Protein AF-A0A2V7CCT9-F1 (afdb_monomer_lite)

Sequence (244 aa):
MGRFTLIGGLTVLTQGTVSKIRKLGPATLVALMSVAILSAEPAVAIPMHQGDTITVIFPAPAGNTNLAADATVTLATLISTLATFSVNVHNGTVLDAGARITAFAFRLDPVPTANGNIAVTDTGGNSDTDAFVQGGSPDNIPSLNSENVCFWSGNNCPGGGNTGLTDGQRDLFSFSLAGTFGSVVDISAIGIKWQGCAGCSFEIQGNTTQIPEPDSLVLLGLGLMGAAGLGWNWRAERKVVSPI

Radius of gyration: 25.89 Å; chains: 1; bounding box: 69×52×103 Å

Foldseek 3Di:
DDDDDDDDDPPDDDDDDDDDPDDDDPDDDDDDPPPPPPDPDQQDWDKDFAFWKKKWWWQADPPGRQWTKIKIKHFNDDDQFKTKIKMKIWGQRDPFFQKFWFKKFWAKPVFFDWDQWWQKDFDCPPNFDPQFRTKGACDDQVVVPRTGIMTGGDDGNPDDDSTHAGHGTMTIMMTMTTHGDDSIMITRWMKIWIDGRVGDIDITIIDMDIDDDPPVVVVVVVVVVVVVVVVVVVVVVVVVDDDD

pLDDT: mean 75.59, std 21.47, range [27.47, 96.44]

Structure (mmCIF, N/CA/C/O backbone):
data_AF-A0A2V7CCT9-F1
#
_entry.id   AF-A0A2V7CCT9-F1
#
loop_
_atom_site.group_PDB
_atom_site.id
_atom_site.type_symbol
_atom_site.label_atom_id
_atom_site.label_alt_id
_atom_site.label_comp_id
_atom_site.label_asym_id
_atom_site.label_entity_id
_atom_site.label_seq_id
_atom_site.pdbx_PDB_ins_code
_atom_site.Cartn_x
_atom_site.Cartn_y
_atom_site.Cartn_z
_atom_site.occupancy
_atom_site.B_iso_or_equiv
_atom_site.auth_seq_id
_atom_site.auth_comp_id
_atom_site.auth_asym_id
_atom_site.auth_atom_id
_atom_site.pdbx_PDB_model_num
ATOM 1 N N . MET A 1 1 ? 28.332 -31.746 -34.580 1.00 38.31 1 MET A N 1
ATOM 2 C CA . MET A 1 1 ? 27.664 -32.797 -33.779 1.00 38.31 1 MET A CA 1
ATOM 3 C C . MET A 1 1 ? 28.201 -32.710 -32.361 1.00 38.31 1 MET A C 1
ATOM 5 O O . MET A 1 1 ? 29.411 -32.685 -32.207 1.00 38.31 1 MET A O 1
ATOM 9 N N . GLY A 1 2 ? 27.311 -32.583 -31.375 1.00 32.75 2 GLY A N 1
ATOM 10 C CA . GLY A 1 2 ? 27.647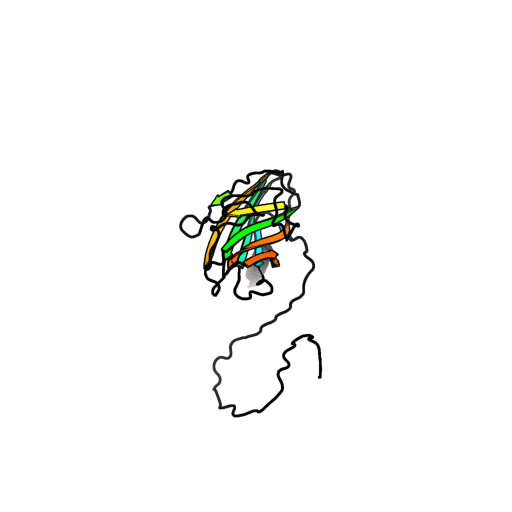 -32.395 -29.958 1.00 32.75 2 GLY A CA 1
ATOM 11 C C . GLY A 1 2 ? 26.677 -31.430 -29.268 1.00 32.75 2 GLY A C 1
ATOM 12 O O . GLY A 1 2 ? 26.978 -30.253 -29.132 1.00 32.75 2 GLY A O 1
ATOM 13 N N . ARG A 1 3 ? 25.485 -31.930 -28.910 1.00 31.05 3 ARG A N 1
ATOM 14 C CA . ARG A 1 3 ? 24.460 -31.286 -28.060 1.00 31.05 3 ARG A CA 1
ATOM 15 C C . ARG A 1 3 ? 24.838 -31.451 -26.582 1.00 31.05 3 ARG A C 1
ATOM 17 O O . ARG A 1 3 ? 25.172 -32.574 -26.240 1.00 31.05 3 ARG A O 1
ATOM 24 N N . PHE A 1 4 ? 24.649 -30.423 -25.747 1.00 28.80 4 PHE A N 1
ATOM 25 C CA . PHE A 1 4 ? 24.342 -30.473 -24.295 1.00 28.80 4 PHE A CA 1
ATOM 26 C C . PHE A 1 4 ? 23.821 -29.069 -23.901 1.00 28.80 4 PHE A C 1
ATOM 28 O O . PHE A 1 4 ? 24.519 -28.089 -24.126 1.00 28.80 4 PHE A O 1
ATOM 35 N N . THR A 1 5 ? 22.513 -28.855 -23.721 1.00 27.47 5 THR A N 1
ATOM 36 C CA . THR A 1 5 ? 21.674 -28.995 -22.503 1.00 27.47 5 THR A CA 1
ATOM 37 C C . THR A 1 5 ? 22.046 -28.023 -21.376 1.00 27.47 5 THR A C 1
ATOM 39 O O . THR A 1 5 ? 23.150 -28.049 -20.848 1.00 27.47 5 THR A O 1
ATOM 42 N N . LEU A 1 6 ? 21.077 -27.172 -21.031 1.00 34.00 6 LEU A N 1
ATOM 43 C CA . LEU A 1 6 ? 21.139 -26.018 -20.135 1.00 34.00 6 LEU A CA 1
ATOM 44 C C . LEU A 1 6 ? 20.632 -26.428 -18.743 1.00 34.00 6 LEU A C 1
ATOM 46 O O . LEU A 1 6 ? 19.487 -26.858 -18.658 1.00 34.00 6 LEU A O 1
ATOM 50 N N . ILE A 1 7 ? 21.435 -26.294 -17.677 1.00 30.81 7 ILE A N 1
ATOM 51 C CA . ILE A 1 7 ? 20.963 -26.339 -16.276 1.00 30.81 7 ILE A CA 1
ATOM 52 C C . ILE A 1 7 ? 21.836 -25.411 -15.408 1.00 30.81 7 ILE A C 1
ATOM 54 O O . ILE A 1 7 ? 23.039 -25.620 -15.308 1.00 30.81 7 ILE A O 1
ATOM 58 N N . GLY A 1 8 ? 21.201 -24.415 -14.776 1.00 31.23 8 GLY A N 1
ATOM 59 C CA . GLY A 1 8 ? 21.586 -23.813 -13.487 1.00 31.23 8 GLY A CA 1
ATOM 60 C C . GLY A 1 8 ? 22.971 -23.168 -13.366 1.00 31.23 8 GLY A C 1
ATOM 61 O O . GLY A 1 8 ? 23.914 -23.796 -12.894 1.00 31.23 8 GLY A O 1
ATOM 62 N N . GLY A 1 9 ? 23.079 -21.876 -13.685 1.00 28.23 9 GLY A N 1
ATOM 63 C CA . GLY A 1 9 ? 24.271 -21.075 -13.394 1.00 28.23 9 GLY A CA 1
ATOM 64 C C . GLY A 1 9 ? 24.393 -20.729 -11.907 1.00 28.23 9 GLY A C 1
ATOM 65 O O . GLY A 1 9 ? 23.947 -19.668 -11.485 1.00 28.23 9 GLY A O 1
ATOM 66 N N . LEU A 1 10 ? 25.013 -21.614 -11.125 1.00 29.61 10 LEU A N 1
ATOM 67 C CA . LEU A 1 10 ? 25.642 -21.282 -9.846 1.00 29.61 10 LEU A CA 1
ATOM 68 C C . LEU A 1 10 ? 27.072 -20.812 -10.148 1.00 29.61 10 LEU A C 1
ATOM 70 O O . LEU A 1 10 ? 27.922 -21.611 -10.542 1.00 29.61 10 LEU A O 1
ATOM 74 N N . THR A 1 11 ? 27.348 -19.518 -10.001 1.00 33.00 11 THR A N 1
ATOM 75 C CA . THR A 1 11 ? 28.692 -18.969 -10.223 1.00 33.00 11 THR A CA 1
ATOM 76 C C . THR A 1 11 ? 29.606 -19.372 -9.063 1.00 33.00 11 THR A C 1
ATOM 78 O O . THR A 1 11 ? 29.596 -18.763 -7.996 1.00 33.00 11 THR A O 1
ATOM 81 N N . VAL A 1 12 ? 30.397 -20.425 -9.265 1.00 31.47 12 VAL A N 1
ATOM 82 C CA . VAL A 1 12 ? 31.487 -20.828 -8.368 1.00 31.47 12 VAL A CA 1
ATOM 83 C C . VAL A 1 12 ? 32.670 -19.882 -8.594 1.00 31.47 12 VAL A C 1
ATOM 85 O O . VAL A 1 12 ? 33.265 -19.874 -9.669 1.00 31.47 12 VAL A O 1
ATOM 88 N N . LEU A 1 13 ? 33.030 -19.084 -7.584 1.00 29.45 13 LEU A N 1
ATOM 89 C CA . LEU A 1 13 ? 34.280 -18.318 -7.570 1.00 29.45 13 LEU A CA 1
ATOM 90 C C . LEU A 1 13 ? 35.461 -19.288 -7.406 1.00 29.45 13 LEU A C 1
ATOM 92 O O . LEU A 1 13 ? 35.788 -19.731 -6.307 1.00 29.45 13 LEU A O 1
ATOM 96 N N . THR A 1 14 ? 36.092 -19.639 -8.524 1.00 31.12 14 THR A N 1
ATOM 97 C CA . THR A 1 14 ? 37.347 -20.395 -8.574 1.00 31.12 14 THR A CA 1
ATOM 98 C C . THR A 1 14 ? 38.500 -19.577 -7.992 1.00 31.12 14 THR A C 1
ATOM 100 O O . THR A 1 14 ? 38.782 -18.469 -8.448 1.00 31.12 14 THR A O 1
ATOM 103 N N . GLN A 1 15 ? 39.188 -20.152 -7.001 1.00 37.41 15 GLN A N 1
ATOM 104 C CA . GLN A 1 15 ? 40.449 -19.657 -6.448 1.00 37.41 15 GLN A CA 1
ATOM 105 C C . GLN A 1 15 ? 41.502 -19.486 -7.551 1.00 37.41 15 GLN A C 1
ATOM 107 O O . GLN A 1 15 ? 41.877 -20.449 -8.217 1.00 37.41 15 GLN A O 1
ATOM 112 N N . GLY A 1 16 ? 42.027 -18.272 -7.702 1.00 30.34 16 GLY A N 1
ATOM 113 C CA . GLY A 1 16 ? 43.123 -17.989 -8.618 1.00 30.34 16 GLY A CA 1
ATOM 114 C C . GLY A 1 16 ? 43.868 -16.719 -8.228 1.00 30.34 16 GLY A C 1
ATOM 115 O O . GLY A 1 16 ? 43.352 -15.617 -8.368 1.00 30.34 16 GLY A O 1
ATOM 116 N N . THR A 1 17 ? 45.117 -16.896 -7.793 1.00 31.06 17 THR A N 1
ATOM 117 C CA . THR A 1 17 ? 46.194 -15.891 -7.708 1.00 31.06 17 THR A CA 1
ATOM 118 C C . THR A 1 17 ? 46.056 -14.745 -6.693 1.00 31.06 17 THR A C 1
ATOM 120 O O . THR A 1 17 ? 45.594 -13.646 -6.980 1.00 31.06 17 THR A O 1
ATOM 123 N N . VAL A 1 18 ? 46.629 -14.989 -5.509 1.00 37.84 18 VAL A N 1
ATOM 124 C CA . VAL A 1 18 ? 47.057 -13.975 -4.537 1.00 37.84 18 VAL A CA 1
ATOM 125 C C . VAL A 1 18 ? 48.179 -13.131 -5.156 1.00 37.84 18 VAL A C 1
ATOM 127 O O . VAL A 1 18 ? 49.299 -13.608 -5.324 1.00 37.84 18 VAL A O 1
ATOM 130 N N . SER A 1 19 ? 47.903 -11.867 -5.480 1.00 33.88 19 SER A N 1
ATOM 131 C CA . SER A 1 19 ? 48.931 -10.884 -5.838 1.00 33.88 19 SER A CA 1
ATOM 132 C C . SER A 1 19 ? 48.715 -9.590 -5.055 1.00 33.88 19 SER A C 1
ATOM 134 O O . SER A 1 19 ? 47.765 -8.852 -5.288 1.00 33.88 19 SER A O 1
ATOM 136 N N . LYS A 1 20 ? 49.658 -9.329 -4.139 1.00 34.72 20 LYS A N 1
ATOM 137 C CA . LYS A 1 20 ? 49.972 -8.035 -3.504 1.00 34.72 20 LYS A CA 1
ATOM 138 C C . LYS A 1 20 ? 48.896 -7.417 -2.597 1.00 34.72 20 LYS A C 1
ATOM 140 O O . LYS A 1 20 ? 48.312 -6.385 -2.910 1.00 34.72 20 LYS A O 1
ATOM 145 N N . ILE A 1 21 ? 48.805 -7.930 -1.369 1.00 39.62 21 ILE A N 1
ATOM 146 C CA . ILE A 1 21 ? 48.297 -7.154 -0.226 1.00 39.62 21 ILE A CA 1
ATOM 147 C C . ILE A 1 21 ? 49.366 -6.109 0.134 1.00 39.62 21 ILE A C 1
ATOM 149 O O . ILE A 1 21 ? 50.332 -6.389 0.846 1.00 39.62 21 ILE A O 1
ATOM 153 N N . ARG A 1 22 ? 49.242 -4.897 -0.421 1.00 38.59 22 ARG A N 1
ATOM 154 C CA . ARG A 1 22 ? 49.953 -3.720 0.091 1.00 38.59 22 ARG A CA 1
ATOM 155 C C . ARG A 1 22 ? 49.251 -3.260 1.367 1.00 38.59 22 ARG A C 1
ATOM 157 O O . ARG A 1 22 ? 48.039 -3.096 1.381 1.00 38.59 22 ARG A O 1
ATOM 164 N N . LYS A 1 23 ? 50.048 -3.068 2.421 1.00 39.41 23 LYS A N 1
ATOM 165 C CA . LYS A 1 23 ? 49.676 -2.511 3.728 1.00 39.41 23 LYS A CA 1
ATOM 166 C C . LYS A 1 23 ? 48.749 -1.292 3.577 1.00 39.41 23 LYS A C 1
ATOM 168 O O . LYS A 1 23 ? 49.220 -0.237 3.161 1.00 39.41 23 LYS A O 1
ATOM 173 N N . LEU A 1 24 ? 47.480 -1.423 3.962 1.00 38.03 24 LEU A N 1
ATOM 174 C CA . LEU A 1 24 ? 46.646 -0.290 4.370 1.00 38.03 24 LEU A CA 1
ATOM 175 C C . LEU A 1 24 ? 46.533 -0.310 5.900 1.00 38.03 24 LEU A C 1
ATOM 177 O O . LEU A 1 24 ? 46.397 -1.374 6.501 1.00 38.03 24 LEU A O 1
ATOM 181 N N . GLY A 1 25 ? 46.714 0.863 6.511 1.00 34.69 25 GLY A N 1
ATOM 182 C CA . GLY A 1 25 ? 46.788 1.058 7.958 1.00 34.69 25 GLY A CA 1
ATOM 183 C C . GLY A 1 25 ? 45.460 0.826 8.692 1.00 34.69 25 GLY A C 1
ATOM 184 O O . GLY A 1 25 ? 44.428 0.604 8.060 1.00 34.69 25 GLY A O 1
ATOM 185 N N . PRO A 1 26 ? 45.478 0.875 10.035 1.00 38.34 26 PRO A N 1
ATOM 186 C CA . PRO A 1 26 ? 44.334 0.545 10.868 1.00 38.34 26 PRO A CA 1
ATOM 187 C C . PRO A 1 26 ? 43.390 1.748 10.934 1.00 38.34 26 PRO A C 1
ATOM 189 O O . PRO A 1 26 ? 43.400 2.512 11.892 1.00 38.34 26 PRO A O 1
ATOM 192 N N . ALA A 1 27 ? 42.601 1.954 9.889 1.00 36.34 27 ALA A N 1
ATOM 193 C CA . ALA A 1 27 ? 41.468 2.863 9.930 1.00 36.34 27 ALA A CA 1
ATOM 194 C C . ALA A 1 27 ? 40.400 2.371 8.951 1.00 36.34 27 ALA A C 1
ATOM 196 O O . ALA A 1 27 ? 40.606 2.352 7.741 1.00 36.34 27 ALA A O 1
ATOM 197 N N . THR A 1 28 ? 39.252 2.009 9.523 1.00 40.94 28 THR A N 1
ATOM 198 C CA . THR A 1 28 ? 37.945 2.001 8.856 1.00 40.94 28 THR A CA 1
ATOM 199 C C . THR A 1 28 ? 37.719 0.891 7.824 1.00 40.94 28 THR A C 1
ATOM 201 O O . THR A 1 28 ? 37.754 1.110 6.619 1.00 40.94 28 THR A O 1
ATOM 204 N N . LEU A 1 29 ? 37.368 -0.304 8.307 1.00 32.41 29 LEU A N 1
ATOM 205 C CA . LEU A 1 29 ? 36.626 -1.283 7.509 1.00 32.41 29 LEU A CA 1
ATOM 206 C C . LEU A 1 29 ? 35.290 -1.541 8.211 1.00 32.41 29 LEU A C 1
ATOM 208 O O . LEU A 1 29 ? 35.138 -2.453 9.019 1.00 32.41 29 LEU A O 1
ATOM 212 N N . VAL A 1 30 ? 34.358 -0.619 7.974 1.00 38.03 30 VAL A N 1
ATOM 213 C CA . VAL A 1 30 ? 32.967 -0.703 8.419 1.00 38.03 30 VAL A CA 1
ATOM 214 C C . VAL A 1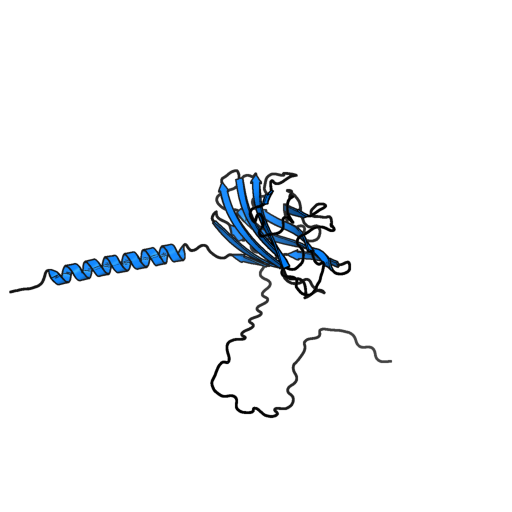 30 ? 32.210 -1.616 7.453 1.00 38.03 30 VAL A C 1
ATOM 216 O O . VAL A 1 30 ? 32.201 -1.379 6.252 1.00 38.03 30 VAL A O 1
ATOM 219 N N . ALA A 1 31 ? 31.637 -2.671 8.033 1.00 35.94 31 ALA A N 1
ATOM 220 C CA . ALA A 1 31 ? 30.432 -3.412 7.659 1.00 35.94 31 ALA A CA 1
ATOM 221 C C . ALA A 1 31 ? 30.054 -3.555 6.169 1.00 35.94 31 ALA A C 1
ATOM 223 O O . ALA A 1 31 ? 29.528 -2.636 5.555 1.00 35.94 31 ALA A O 1
ATOM 224 N N . LEU A 1 32 ? 30.128 -4.793 5.672 1.00 36.69 32 LEU A N 1
ATOM 225 C CA . LEU A 1 32 ? 29.240 -5.327 4.631 1.00 36.69 32 LEU A CA 1
ATOM 226 C C . LEU A 1 32 ? 28.872 -6.769 5.024 1.00 36.69 32 LEU A C 1
ATOM 228 O O . LEU A 1 32 ? 29.364 -7.741 4.458 1.00 36.69 32 LEU A O 1
ATOM 232 N N . MET A 1 33 ? 28.042 -6.916 6.063 1.00 33.66 33 MET A N 1
ATOM 233 C CA . MET A 1 33 ? 27.313 -8.166 6.304 1.00 33.66 33 MET A CA 1
ATOM 234 C C . MET A 1 33 ? 26.057 -8.144 5.432 1.00 33.66 33 MET A C 1
ATOM 236 O O . MET A 1 33 ? 25.056 -7.536 5.791 1.00 33.66 33 MET A O 1
ATOM 240 N N . SER A 1 34 ? 26.113 -8.789 4.270 1.00 39.84 34 SER A N 1
ATOM 241 C CA . SER A 1 34 ? 24.917 -9.132 3.498 1.00 39.84 34 SER A CA 1
ATOM 242 C C . SER A 1 34 ? 24.425 -10.499 3.963 1.00 39.84 34 SER A C 1
ATOM 244 O O . SER A 1 34 ? 24.866 -11.532 3.465 1.00 39.84 34 SER A O 1
ATOM 246 N N . VAL A 1 35 ? 23.543 -10.510 4.960 1.00 37.06 35 VAL A N 1
ATOM 247 C CA . VAL A 1 35 ? 22.765 -11.702 5.311 1.00 37.06 35 VAL A CA 1
ATOM 248 C C . VAL A 1 35 ? 21.562 -11.733 4.370 1.00 37.06 35 VAL A C 1
ATOM 250 O O . VAL A 1 35 ? 20.539 -11.117 4.639 1.00 37.06 35 VAL A O 1
ATOM 253 N N . ALA A 1 36 ? 21.701 -12.412 3.232 1.00 39.00 36 ALA A N 1
ATOM 254 C CA . ALA A 1 36 ? 20.564 -12.793 2.402 1.00 39.00 36 ALA A CA 1
ATOM 255 C C . ALA A 1 36 ? 20.050 -14.152 2.894 1.00 39.00 36 ALA A C 1
ATOM 257 O O . ALA A 1 36 ? 20.451 -15.201 2.392 1.00 39.00 36 ALA A O 1
ATOM 258 N N . ILE A 1 37 ? 19.196 -14.135 3.916 1.00 35.62 37 ILE A N 1
ATOM 259 C CA . ILE A 1 37 ? 18.355 -15.288 4.248 1.00 35.62 37 ILE A CA 1
ATOM 260 C C . ILE A 1 37 ? 17.065 -15.095 3.448 1.00 35.62 37 ILE A C 1
ATOM 262 O O . ILE A 1 37 ? 16.164 -14.390 3.883 1.00 35.62 37 ILE A O 1
ATOM 266 N N . LEU A 1 38 ? 16.990 -15.679 2.248 1.00 36.81 38 LEU A N 1
ATOM 267 C CA . LEU A 1 38 ? 15.699 -15.928 1.602 1.00 36.81 38 LEU A CA 1
ATOM 268 C C . LEU A 1 38 ? 15.115 -17.199 2.228 1.00 36.81 38 LEU A C 1
ATOM 270 O O . LEU A 1 38 ? 15.234 -18.293 1.677 1.00 36.81 38 LEU A O 1
ATOM 274 N N . SER A 1 39 ? 14.509 -17.069 3.403 1.00 39.31 39 SER A N 1
ATOM 275 C CA . SER A 1 39 ? 13.460 -17.994 3.815 1.00 39.31 39 SER A CA 1
ATOM 276 C C . SER A 1 39 ? 12.166 -17.489 3.189 1.00 39.31 39 SER A C 1
ATOM 278 O O . SER A 1 39 ? 11.668 -16.430 3.553 1.00 39.31 39 SER A O 1
ATOM 280 N N . ALA A 1 40 ? 11.644 -18.221 2.203 1.00 38.34 40 ALA A N 1
ATOM 281 C CA . ALA A 1 40 ? 10.253 -18.071 1.799 1.00 38.34 40 ALA A CA 1
ATOM 282 C C . ALA A 1 40 ? 9.403 -18.572 2.972 1.00 38.34 40 ALA A C 1
ATOM 284 O O . ALA A 1 40 ? 9.172 -19.772 3.122 1.00 38.34 40 ALA A O 1
ATOM 285 N N . GLU A 1 41 ? 9.050 -17.663 3.874 1.00 42.09 41 GLU A N 1
ATOM 286 C CA . GLU A 1 41 ? 8.090 -17.946 4.928 1.00 42.09 41 GLU A CA 1
ATOM 287 C C . GLU A 1 41 ? 6.705 -18.086 4.279 1.00 42.09 41 GLU A C 1
ATOM 289 O O . GLU A 1 41 ? 6.395 -17.358 3.329 1.00 42.09 41 GLU A O 1
ATOM 294 N N . PRO A 1 42 ? 5.875 -19.051 4.712 1.00 44.72 42 PRO A N 1
ATOM 295 C CA . PRO A 1 42 ? 4.483 -19.070 4.286 1.00 44.72 42 PRO A CA 1
ATOM 296 C C . PRO A 1 42 ? 3.853 -17.722 4.650 1.00 44.72 42 PRO A C 1
ATOM 298 O O . PRO A 1 42 ? 4.150 -17.186 5.714 1.00 44.72 42 PRO A O 1
ATOM 301 N N . ALA A 1 43 ? 3.000 -17.181 3.777 1.00 54.38 43 ALA A N 1
ATOM 302 C CA . ALA A 1 43 ? 2.251 -15.960 4.052 1.00 54.38 43 ALA A CA 1
ATOM 303 C C . ALA A 1 43 ? 1.394 -16.166 5.313 1.00 54.38 43 ALA A C 1
ATOM 305 O O . ALA A 1 43 ? 0.326 -16.779 5.267 1.00 54.38 43 ALA A O 1
ATOM 306 N N . VAL A 1 44 ? 1.910 -15.728 6.460 1.00 67.81 44 VAL A N 1
ATOM 307 C CA . VAL A 1 44 ? 1.185 -15.698 7.725 1.00 67.81 44 VAL A CA 1
ATOM 308 C C . VAL A 1 44 ? 0.436 -14.378 7.755 1.00 67.81 44 VAL A C 1
ATOM 310 O O . VAL A 1 44 ? 1.027 -13.323 7.537 1.00 67.81 44 VAL A O 1
ATOM 313 N N . ALA A 1 45 ? -0.872 -14.446 7.990 1.00 80.25 45 ALA A N 1
ATOM 314 C CA . ALA A 1 45 ? -1.680 -13.253 8.162 1.00 80.25 45 ALA A CA 1
ATOM 315 C C . ALA A 1 45 ? -1.136 -12.422 9.331 1.00 80.25 45 ALA A C 1
ATOM 317 O O . ALA A 1 45 ? -0.871 -12.963 10.407 1.00 80.25 45 ALA A O 1
ATOM 318 N N . ILE A 1 46 ? -0.936 -11.126 9.102 1.00 87.69 46 ILE A N 1
ATOM 319 C CA . ILE A 1 46 ? -0.450 -10.202 10.120 1.00 87.69 46 ILE A CA 1
ATOM 320 C C . ILE A 1 46 ? -1.658 -9.597 10.829 1.00 87.69 46 ILE A C 1
ATOM 322 O O . ILE A 1 46 ? -2.378 -8.819 10.196 1.00 87.69 46 ILE A O 1
ATOM 326 N N . PRO A 1 47 ? -1.868 -9.899 12.121 1.00 91.06 47 PRO A N 1
ATOM 327 C CA . PRO A 1 47 ? -2.908 -9.250 12.896 1.00 91.06 47 PRO A CA 1
ATOM 328 C C . PRO A 1 47 ? -2.521 -7.802 13.174 1.00 91.06 47 PRO A C 1
ATOM 330 O O . PRO A 1 47 ? -1.467 -7.533 13.755 1.00 91.06 47 PRO A O 1
ATOM 333 N N . MET A 1 48 ? -3.389 -6.874 12.777 1.00 92.06 48 MET A N 1
ATOM 334 C CA . MET A 1 48 ? -3.250 -5.451 13.064 1.00 92.06 48 MET A CA 1
ATOM 335 C C . MET A 1 48 ? -4.272 -4.995 14.101 1.00 92.06 48 MET A C 1
ATOM 337 O O . MET A 1 48 ? -5.482 -5.187 13.947 1.00 92.06 48 MET A O 1
ATOM 341 N N . HIS A 1 49 ? -3.772 -4.322 15.129 1.00 93.06 49 HIS A N 1
ATOM 342 C CA . HIS A 1 49 ? -4.531 -3.514 16.072 1.00 93.06 49 HIS A CA 1
ATOM 343 C C . HIS A 1 49 ? -4.458 -2.040 15.667 1.00 93.06 49 HIS A C 1
ATOM 345 O O . HIS A 1 49 ? -3.622 -1.627 14.863 1.00 93.06 49 HIS A O 1
ATOM 351 N N . GLN A 1 50 ? -5.345 -1.220 16.227 1.00 93.44 50 GLN A N 1
ATOM 352 C CA . GLN A 1 50 ? -5.263 0.223 16.025 1.00 93.44 50 GLN A CA 1
ATOM 353 C C . GLN A 1 50 ? -3.905 0.763 16.503 1.00 93.44 50 GLN A C 1
ATOM 355 O O . GLN A 1 50 ? -3.525 0.530 17.646 1.00 93.44 50 GLN A O 1
ATOM 360 N N . GLY A 1 51 ? -3.230 1.525 15.643 1.00 90.31 51 GLY A N 1
ATOM 361 C CA . GLY A 1 51 ? -1.873 2.040 15.840 1.00 90.31 51 GLY A CA 1
ATOM 362 C C . GLY A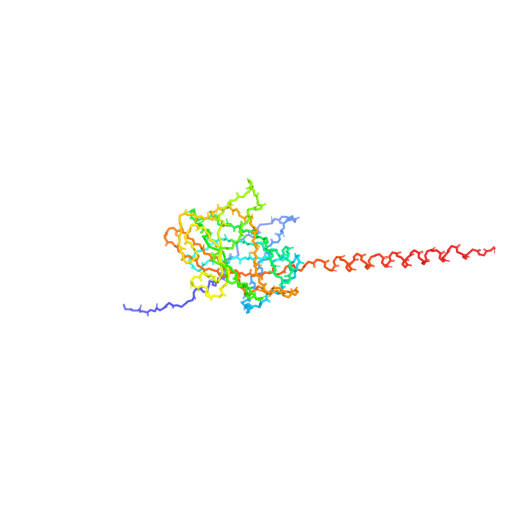 1 51 ? -0.826 1.250 15.058 1.00 90.31 51 GLY A C 1
ATOM 363 O O . GLY A 1 51 ? 0.116 1.843 14.541 1.00 90.31 51 GLY A O 1
ATOM 364 N N . ASP A 1 52 ? -1.035 -0.055 14.860 1.00 91.94 52 ASP A N 1
ATOM 365 C CA . ASP A 1 52 ? -0.026 -0.924 14.259 1.00 91.94 52 ASP A CA 1
ATOM 366 C C . ASP A 1 52 ? 0.414 -0.436 12.880 1.00 91.94 52 ASP A C 1
ATOM 368 O O . ASP A 1 52 ? -0.393 -0.030 12.036 1.00 91.94 52 ASP A O 1
ATOM 372 N N . THR A 1 53 ? 1.722 -0.534 12.642 1.00 92.19 53 THR A N 1
ATOM 373 C CA . THR A 1 53 ? 2.347 -0.198 11.367 1.00 92.19 53 THR A CA 1
ATOM 374 C C . THR A 1 53 ? 3.120 -1.394 10.825 1.00 92.19 53 THR A C 1
ATOM 376 O O . THR A 1 53 ? 3.953 -1.997 11.506 1.00 92.19 53 THR A O 1
ATOM 379 N N . ILE A 1 54 ? 2.869 -1.720 9.561 1.00 91.88 54 ILE A N 1
ATOM 380 C CA . ILE A 1 54 ? 3.613 -2.727 8.808 1.00 91.88 54 ILE A CA 1
ATOM 381 C C . ILE A 1 54 ? 4.439 -2.049 7.722 1.00 91.88 54 ILE A C 1
ATOM 383 O O . ILE A 1 54 ? 4.015 -1.067 7.108 1.00 91.88 54 ILE A O 1
ATOM 387 N N . THR A 1 55 ? 5.628 -2.588 7.477 1.00 92.56 55 THR A N 1
ATOM 388 C CA . THR A 1 55 ? 6.447 -2.218 6.322 1.00 92.56 55 THR A CA 1
ATOM 389 C C . THR A 1 55 ? 6.382 -3.337 5.299 1.00 92.56 55 THR A C 1
ATOM 391 O O . THR A 1 55 ? 6.440 -4.518 5.636 1.00 92.56 55 THR A O 1
ATOM 394 N N . VAL A 1 56 ? 6.253 -2.960 4.038 1.00 92.75 56 VAL A N 1
ATOM 395 C CA . VAL A 1 56 ? 6.133 -3.858 2.900 1.00 92.75 56 VAL A CA 1
ATOM 396 C C . VAL A 1 56 ? 7.273 -3.553 1.951 1.00 92.75 56 VAL A C 1
ATOM 398 O O . VAL A 1 56 ? 7.453 -2.407 1.547 1.00 92.75 56 VAL A O 1
ATOM 401 N N . ILE A 1 57 ? 8.035 -4.573 1.581 1.00 93.38 57 ILE A N 1
ATOM 402 C CA . ILE A 1 57 ? 9.064 -4.469 0.548 1.00 93.38 57 ILE A CA 1
ATOM 403 C C . ILE A 1 57 ? 8.606 -5.299 -0.640 1.00 93.38 57 ILE A C 1
ATOM 405 O O . ILE A 1 57 ? 8.384 -6.504 -0.510 1.00 93.38 57 ILE A O 1
ATOM 409 N N . PHE A 1 58 ? 8.490 -4.673 -1.806 1.00 91.38 58 PHE A N 1
ATOM 410 C CA . PHE A 1 58 ? 8.151 -5.371 -3.038 1.00 91.38 58 PHE A CA 1
ATOM 411 C C . PHE A 1 58 ? 9.439 -5.827 -3.725 1.00 91.38 58 PHE A C 1
ATOM 413 O O . PHE A 1 58 ? 10.232 -4.985 -4.159 1.00 91.38 58 PHE A O 1
ATOM 420 N N . PRO A 1 59 ? 9.694 -7.146 -3.808 1.00 87.88 59 PRO A N 1
ATOM 421 C CA . PRO A 1 59 ? 10.897 -7.645 -4.449 1.00 87.88 59 PRO A CA 1
ATOM 422 C C . PRO A 1 59 ? 10.881 -7.320 -5.944 1.00 87.88 59 PRO A C 1
ATOM 424 O O . PRO A 1 59 ? 9.831 -7.318 -6.588 1.00 87.88 59 PRO A O 1
ATOM 427 N N . ALA A 1 60 ? 12.064 -7.097 -6.512 1.00 86.19 60 ALA A N 1
ATOM 428 C CA . ALA A 1 60 ? 12.187 -6.906 -7.948 1.00 86.19 60 ALA A CA 1
ATOM 429 C C . ALA A 1 60 ? 11.669 -8.156 -8.699 1.00 86.19 60 ALA A C 1
ATOM 431 O O . ALA A 1 60 ? 12.040 -9.282 -8.337 1.00 86.19 60 ALA A O 1
ATOM 432 N N . PRO A 1 61 ? 10.821 -8.000 -9.733 1.00 85.19 61 PRO A N 1
ATOM 433 C CA . PRO A 1 61 ? 10.267 -9.125 -10.468 1.00 85.19 61 PRO A CA 1
ATOM 434 C C . PRO A 1 61 ? 11.348 -9.892 -11.231 1.00 85.19 61 PRO A C 1
ATOM 436 O O . PRO A 1 61 ? 12.355 -9.346 -11.696 1.00 85.19 61 PRO A O 1
ATOM 439 N N . ALA A 1 62 ? 11.101 -11.186 -11.432 1.00 77.75 62 ALA A N 1
ATOM 440 C CA . ALA A 1 62 ? 11.952 -12.008 -12.278 1.00 77.75 62 ALA A CA 1
ATOM 441 C C . ALA A 1 62 ? 12.023 -11.412 -13.696 1.00 77.75 62 ALA A C 1
ATOM 443 O O . ALA A 1 62 ? 11.004 -11.217 -14.355 1.00 77.75 62 ALA A O 1
ATOM 444 N N . GLY A 1 63 ? 13.239 -11.130 -14.166 1.00 77.06 63 GLY A N 1
ATOM 445 C CA . GLY A 1 63 ? 13.475 -10.521 -15.477 1.00 77.06 63 GLY A CA 1
ATOM 446 C C . GLY A 1 63 ? 13.612 -8.997 -15.470 1.00 77.06 63 GLY A C 1
ATOM 447 O O . GLY A 1 63 ? 13.998 -8.450 -16.500 1.00 77.06 63 GLY A O 1
ATOM 448 N N . ASN A 1 64 ? 13.384 -8.315 -14.340 1.00 79.50 64 ASN A N 1
ATOM 449 C CA . ASN A 1 64 ? 13.702 -6.895 -14.200 1.00 79.50 64 ASN A CA 1
ATOM 450 C C . ASN A 1 64 ? 14.134 -6.536 -12.768 1.00 79.50 64 ASN A C 1
ATOM 452 O O . ASN A 1 64 ? 13.314 -6.255 -11.900 1.00 79.50 64 ASN A O 1
ATOM 456 N N . THR A 1 65 ? 15.449 -6.504 -12.541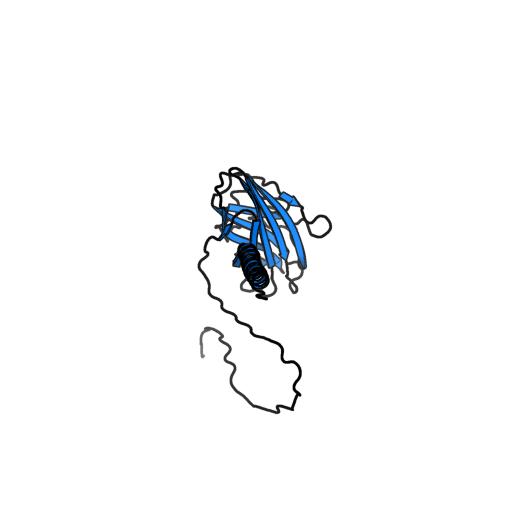 1.00 82.50 65 THR A N 1
ATOM 457 C CA . THR A 1 65 ? 16.058 -6.180 -11.239 1.00 82.50 65 THR A CA 1
ATOM 458 C C . THR A 1 65 ? 16.110 -4.684 -10.931 1.00 82.50 65 THR A C 1
ATOM 460 O O . THR A 1 65 ? 16.613 -4.306 -9.878 1.00 82.50 65 THR A O 1
ATOM 463 N N . ASN A 1 66 ? 15.662 -3.830 -11.853 1.00 85.38 66 ASN A N 1
ATOM 464 C CA . ASN A 1 66 ? 15.739 -2.378 -11.700 1.00 85.38 66 ASN A CA 1
ATOM 465 C C . ASN A 1 66 ? 14.520 -1.794 -10.981 1.00 85.38 66 ASN A C 1
ATOM 467 O O . ASN A 1 66 ? 14.572 -0.636 -10.569 1.00 85.38 66 ASN A O 1
ATOM 471 N N . LEU A 1 67 ? 13.448 -2.580 -10.844 1.00 88.69 67 LEU A N 1
ATOM 472 C CA . LEU A 1 67 ? 12.226 -2.172 -10.165 1.00 88.69 67 LEU A CA 1
ATOM 473 C C . LEU A 1 67 ? 12.368 -2.371 -8.660 1.00 88.69 67 LEU A C 1
ATOM 475 O O . LEU A 1 67 ? 12.772 -3.438 -8.195 1.00 88.69 67 LEU A O 1
ATOM 479 N N . ALA A 1 68 ? 12.004 -1.340 -7.911 1.00 90.81 68 ALA A N 1
ATOM 480 C CA . ALA A 1 68 ? 11.980 -1.367 -6.461 1.00 90.81 68 ALA A CA 1
ATOM 481 C C . ALA A 1 68 ? 10.796 -0.544 -5.963 1.00 90.81 68 ALA A C 1
ATOM 483 O O . ALA A 1 68 ? 10.509 0.531 -6.491 1.00 90.81 68 ALA A O 1
ATOM 484 N N . ALA A 1 69 ? 10.105 -1.058 -4.954 1.00 93.50 69 ALA A N 1
ATOM 485 C CA . ALA A 1 69 ? 9.083 -0.316 -4.241 1.00 93.50 69 ALA A CA 1
ATOM 486 C C . ALA A 1 69 ? 9.008 -0.777 -2.793 1.00 93.50 69 ALA A C 1
ATOM 488 O O . ALA A 1 69 ? 9.288 -1.934 -2.461 1.00 93.50 69 ALA A O 1
ATOM 489 N N . ASP A 1 70 ? 8.560 0.136 -1.954 1.00 94.88 70 ASP A N 1
ATOM 490 C CA . ASP A 1 70 ? 8.232 -0.110 -0.564 1.00 94.88 70 ASP A CA 1
ATOM 491 C C . ASP A 1 70 ? 6.926 0.597 -0.218 1.00 94.88 70 ASP A C 1
ATOM 493 O O . ASP A 1 70 ? 6.505 1.540 -0.890 1.00 94.88 70 ASP A O 1
ATOM 497 N N . ALA A 1 71 ? 6.257 0.107 0.816 1.00 95.94 71 ALA A N 1
ATOM 498 C CA . ALA A 1 71 ? 5.121 0.791 1.395 1.00 95.94 71 ALA A CA 1
ATOM 499 C C . ALA A 1 71 ? 5.123 0.652 2.914 1.00 95.94 71 ALA A C 1
ATOM 501 O O . ALA A 1 71 ? 5.530 -0.374 3.457 1.00 95.94 71 ALA A O 1
ATOM 502 N N . THR A 1 72 ? 4.615 1.660 3.606 1.00 94.75 72 THR A N 1
ATOM 503 C CA . THR A 1 72 ? 4.251 1.559 5.019 1.00 94.75 72 THR A CA 1
ATOM 504 C C . THR A 1 72 ? 2.750 1.709 5.146 1.00 94.75 72 THR A C 1
ATOM 506 O O . THR A 1 72 ? 2.176 2.646 4.589 1.00 94.75 72 THR A O 1
ATOM 509 N N . VAL A 1 73 ? 2.124 0.794 5.876 1.00 95.12 73 VAL A N 1
ATOM 510 C CA . VAL A 1 73 ? 0.676 0.767 6.083 1.00 95.12 73 VAL A CA 1
ATOM 511 C C . VAL A 1 73 ? 0.416 0.813 7.578 1.00 95.12 73 VAL A C 1
ATOM 513 O O . VAL A 1 73 ? 0.913 -0.032 8.320 1.00 95.12 73 VAL A O 1
ATOM 516 N N . THR A 1 74 ? -0.372 1.788 8.008 1.00 95.06 74 THR A N 1
ATOM 517 C CA . THR A 1 74 ? -0.727 2.001 9.410 1.00 95.06 74 THR A CA 1
ATOM 518 C C . THR A 1 74 ? -2.233 1.873 9.581 1.00 95.06 74 THR A C 1
ATOM 520 O O . THR A 1 74 ? -2.998 2.531 8.872 1.00 95.06 74 THR A O 1
ATOM 523 N N . LEU A 1 75 ? -2.676 1.067 10.545 1.00 94.69 75 LEU A N 1
ATOM 524 C CA . LEU A 1 75 ? -4.086 0.985 10.924 1.00 94.69 75 LEU A CA 1
ATOM 525 C C . LEU A 1 75 ? -4.422 2.139 11.876 1.00 94.69 75 LEU A C 1
ATOM 527 O O . LEU A 1 75 ? -4.271 2.040 13.090 1.00 94.69 75 LEU A O 1
ATOM 531 N N . ALA A 1 76 ? -4.872 3.262 11.322 1.00 93.88 76 ALA A N 1
ATOM 532 C CA . ALA A 1 76 ? -5.088 4.496 12.075 1.00 93.88 76 ALA A CA 1
ATOM 533 C C . ALA A 1 76 ? -6.317 4.438 12.996 1.00 93.88 76 ALA A C 1
ATOM 535 O O . ALA A 1 76 ? -6.328 5.021 14.080 1.00 93.88 76 ALA A O 1
ATOM 536 N N . THR A 1 77 ? -7.390 3.774 12.571 1.00 94.50 77 THR A N 1
ATOM 537 C CA . THR A 1 77 ? -8.619 3.647 13.367 1.00 94.50 77 THR A CA 1
ATOM 538 C C . THR A 1 77 ? -9.238 2.284 13.146 1.00 94.50 77 THR A C 1
ATOM 540 O O . THR A 1 77 ? -9.404 1.873 11.999 1.00 94.50 77 THR A O 1
ATOM 543 N N . LEU A 1 78 ? -9.628 1.621 14.235 1.00 94.56 78 LEU A N 1
ATOM 544 C CA . LEU A 1 78 ? -10.392 0.384 14.189 1.00 94.56 78 LEU A CA 1
ATOM 545 C C . LEU A 1 78 ? -11.556 0.455 15.177 1.00 94.56 78 LEU A C 1
ATOM 547 O O . LEU A 1 78 ? -11.368 0.464 16.391 1.00 94.56 78 LEU A O 1
ATOM 551 N N . ILE A 1 79 ? -12.771 0.495 14.643 1.00 93.75 79 ILE A N 1
ATOM 552 C CA . ILE A 1 79 ? -14.011 0.348 15.407 1.00 93.75 79 ILE A CA 1
ATOM 553 C C . ILE A 1 79 ? -14.875 -0.739 14.765 1.00 93.75 79 ILE A C 1
ATOM 555 O O . ILE A 1 79 ? -14.598 -1.196 13.660 1.00 93.75 79 ILE A O 1
ATOM 559 N N . SER A 1 80 ? -15.972 -1.117 15.420 1.00 93.06 80 SER A N 1
ATOM 560 C CA . SER A 1 80 ? -16.799 -2.256 14.997 1.00 93.06 80 SER A CA 1
ATOM 561 C C . SER A 1 80 ? -17.371 -2.163 13.578 1.00 93.06 80 SER A C 1
ATOM 563 O O . SER A 1 80 ? -17.706 -3.192 12.995 1.00 93.06 80 SER A O 1
ATOM 565 N N . THR A 1 81 ? -17.493 -0.960 13.013 1.00 93.12 81 THR A N 1
ATOM 566 C CA . THR A 1 81 ? -18.089 -0.732 11.687 1.00 93.12 81 THR A CA 1
ATOM 567 C C . THR A 1 81 ? -17.143 -0.113 10.659 1.00 93.12 81 THR A C 1
ATOM 569 O O . THR A 1 81 ? -17.509 0.008 9.487 1.00 93.12 81 THR A O 1
ATOM 572 N N . LEU A 1 82 ? -15.946 0.303 11.079 1.00 92.44 82 LEU A N 1
ATOM 573 C CA . LEU A 1 82 ? -15.040 1.116 10.273 1.00 92.44 82 LEU A CA 1
ATOM 574 C C . LEU A 1 82 ? -13.582 0.793 10.603 1.00 92.44 82 LEU A C 1
ATOM 576 O O . LEU A 1 82 ? -13.182 0.836 11.768 1.00 92.44 82 LEU A O 1
ATOM 580 N N . ALA A 1 83 ? -12.791 0.563 9.560 1.00 93.81 83 ALA A N 1
ATOM 581 C CA . ALA A 1 83 ? -11.339 0.528 9.628 1.00 93.81 83 ALA A CA 1
ATOM 582 C C . ALA A 1 83 ? -10.769 1.612 8.707 1.00 93.81 83 ALA A C 1
ATOM 584 O O . ALA A 1 83 ? -11.163 1.703 7.543 1.00 93.81 83 ALA A O 1
ATOM 585 N N . THR A 1 84 ? -9.857 2.434 9.218 1.00 94.75 84 THR A N 1
ATOM 586 C CA . THR A 1 84 ? -9.172 3.470 8.436 1.00 94.75 84 THR A CA 1
ATOM 587 C C . THR A 1 84 ? -7.684 3.182 8.416 1.00 94.75 84 THR A C 1
ATOM 589 O O . THR A 1 84 ? -7.063 3.054 9.472 1.00 94.75 84 THR A O 1
ATOM 592 N N . PHE A 1 85 ? -7.118 3.124 7.217 1.00 95.38 85 PHE A N 1
ATOM 593 C CA . PHE A 1 85 ? -5.705 2.864 6.984 1.00 95.38 85 PHE A CA 1
ATOM 594 C C . PHE A 1 85 ? -5.039 4.102 6.404 1.00 95.38 85 PHE A C 1
ATOM 596 O O . PHE A 1 85 ? -5.634 4.796 5.586 1.00 95.38 85 PHE A O 1
ATOM 603 N N . SER A 1 86 ? -3.800 4.345 6.810 1.00 95.69 86 SER A N 1
ATOM 604 C CA . SER A 1 86 ? -2.897 5.296 6.170 1.00 95.69 86 SER A CA 1
ATOM 605 C C . SER A 1 86 ? -1.819 4.517 5.430 1.00 95.69 86 SER A C 1
ATOM 607 O O . SER A 1 86 ? -1.244 3.579 5.988 1.00 95.69 86 SER A O 1
ATOM 609 N N . VAL A 1 87 ? -1.560 4.875 4.180 1.00 96.44 87 VAL A N 1
ATOM 610 C CA . VAL A 1 87 ? -0.591 4.221 3.305 1.00 96.44 87 VAL A CA 1
ATOM 611 C C . VAL A 1 87 ? 0.383 5.261 2.797 1.00 96.44 87 VAL A C 1
ATOM 613 O O . VAL A 1 87 ? -0.016 6.296 2.284 1.00 96.44 87 VAL A O 1
ATOM 616 N N . ASN A 1 88 ? 1.666 4.948 2.891 1.00 95.75 88 ASN A N 1
ATOM 617 C CA . ASN A 1 88 ? 2.723 5.648 2.177 1.00 95.75 88 ASN A CA 1
ATOM 618 C C . ASN A 1 88 ? 3.389 4.634 1.262 1.00 95.75 88 ASN A C 1
ATOM 620 O O . ASN A 1 88 ? 4.030 3.707 1.754 1.00 95.75 88 ASN A O 1
ATOM 624 N N . VAL A 1 89 ? 3.227 4.789 -0.043 1.00 96.06 89 VAL A N 1
ATOM 625 C CA . VAL A 1 89 ? 3.846 3.927 -1.049 1.00 96.06 89 VAL A CA 1
ATOM 626 C C . VAL A 1 89 ? 4.915 4.707 -1.798 1.00 96.06 89 VAL A C 1
ATOM 628 O O . VAL A 1 89 ? 4.726 5.863 -2.167 1.00 96.06 89 VAL A O 1
ATOM 631 N N . HIS A 1 90 ? 6.059 4.073 -2.022 1.00 95.06 90 HIS A N 1
ATOM 632 C CA . HIS A 1 90 ? 7.193 4.639 -2.730 1.00 95.06 90 HIS A CA 1
ATOM 633 C C . HIS A 1 90 ? 7.576 3.758 -3.912 1.00 95.06 90 HIS A C 1
ATOM 635 O O . HIS A 1 90 ? 7.828 2.562 -3.761 1.00 95.06 90 HIS A O 1
ATOM 641 N N . ASN A 1 91 ? 7.683 4.366 -5.091 1.00 93.44 91 ASN A N 1
ATOM 642 C CA . ASN A 1 91 ? 8.328 3.738 -6.232 1.00 93.44 91 ASN A CA 1
ATOM 643 C C . ASN A 1 91 ? 9.818 4.111 -6.237 1.00 93.44 91 ASN A C 1
ATOM 645 O O . ASN A 1 91 ? 10.225 5.104 -6.836 1.00 93.44 91 ASN A O 1
ATOM 649 N N . GLY A 1 92 ? 10.636 3.301 -5.569 1.00 90.56 92 GLY A N 1
ATOM 650 C CA . GLY A 1 92 ? 12.091 3.463 -5.478 1.00 90.56 92 GLY A CA 1
ATOM 651 C C . GLY A 1 92 ? 12.872 3.017 -6.720 1.00 90.56 92 GLY A C 1
ATOM 652 O O . GLY A 1 92 ? 14.084 2.825 -6.642 1.00 90.56 92 GLY A O 1
ATOM 653 N N . THR A 1 93 ? 12.207 2.805 -7.857 1.00 89.12 93 THR A N 1
ATOM 654 C CA . THR A 1 93 ? 12.853 2.455 -9.130 1.00 89.12 93 THR A CA 1
ATOM 655 C C . THR A 1 93 ? 13.817 3.565 -9.566 1.00 89.12 93 THR A C 1
ATOM 657 O O . THR A 1 93 ? 13.460 4.736 -9.527 1.00 89.12 93 THR A O 1
ATOM 660 N N . VAL A 1 94 ? 15.038 3.209 -9.996 1.00 78.19 94 VAL A N 1
ATOM 661 C CA . VAL A 1 94 ? 16.080 4.193 -10.387 1.00 78.19 94 VAL A CA 1
ATOM 662 C C . VAL A 1 94 ? 16.552 4.027 -11.834 1.00 78.19 94 VAL A C 1
ATOM 664 O O . VAL A 1 94 ? 16.908 5.001 -12.490 1.00 78.19 94 VAL A O 1
ATOM 667 N N . LEU A 1 95 ? 16.592 2.796 -12.347 1.00 77.50 95 LEU A N 1
ATOM 668 C CA . LEU A 1 95 ? 17.239 2.473 -13.629 1.00 77.50 95 LEU A CA 1
ATOM 669 C C . LEU A 1 95 ? 16.246 2.122 -14.746 1.00 77.50 95 LEU A C 1
ATOM 671 O O . LEU A 1 95 ? 16.650 1.598 -15.783 1.00 77.50 95 LEU A O 1
ATOM 675 N N . ASP A 1 96 ? 14.961 2.401 -14.536 1.00 78.50 96 ASP A N 1
ATOM 676 C CA . ASP A 1 96 ? 13.888 2.056 -15.466 1.00 78.50 96 ASP A CA 1
ATOM 677 C C . ASP A 1 96 ? 12.899 3.217 -15.627 1.00 78.50 96 ASP A C 1
ATOM 679 O O . ASP A 1 96 ? 11.833 3.269 -15.010 1.00 78.50 96 ASP A O 1
ATOM 683 N N . ALA A 1 97 ? 13.318 4.206 -16.418 1.00 72.25 97 ALA A N 1
ATOM 684 C CA . ALA A 1 97 ? 12.564 5.434 -16.631 1.00 72.25 97 ALA A CA 1
ATOM 685 C C . ALA A 1 97 ? 11.183 5.130 -17.236 1.00 72.25 97 ALA A C 1
ATOM 687 O O . ALA A 1 97 ? 11.076 4.526 -18.307 1.00 72.25 97 ALA A O 1
ATOM 688 N N . GLY A 1 98 ? 10.122 5.586 -16.565 1.00 78.50 98 GLY A N 1
ATOM 689 C CA . GLY A 1 98 ? 8.736 5.358 -16.988 1.00 78.50 98 GLY A CA 1
ATOM 690 C C . GLY A 1 98 ? 8.074 4.113 -16.390 1.00 78.50 98 GLY A C 1
ATOM 691 O O . GLY A 1 98 ? 6.889 3.875 -16.666 1.00 78.50 98 GLY A O 1
ATOM 692 N N . ALA A 1 99 ? 8.786 3.355 -15.551 1.00 88.06 99 ALA A N 1
ATOM 693 C CA . ALA A 1 99 ? 8.176 2.360 -14.683 1.00 88.06 99 ALA A CA 1
ATOM 694 C C . ALA A 1 99 ? 7.286 3.049 -13.642 1.00 88.06 99 ALA A C 1
ATOM 696 O O . ALA A 1 99 ? 7.724 3.907 -12.874 1.00 88.06 99 ALA A O 1
ATOM 697 N N . ARG A 1 100 ? 6.019 2.652 -13.607 1.00 90.38 100 ARG A N 1
ATOM 698 C CA . ARG A 1 100 ? 4.998 3.249 -12.750 1.00 90.38 100 ARG A CA 1
ATOM 699 C C . ARG A 1 100 ? 4.207 2.185 -12.020 1.00 90.38 100 ARG A C 1
ATOM 701 O O . ARG A 1 100 ? 3.871 1.155 -12.607 1.00 90.38 100 ARG A O 1
ATOM 708 N N . ILE A 1 101 ? 3.885 2.449 -10.762 1.00 92.62 101 ILE A N 1
ATOM 709 C CA . ILE A 1 101 ? 2.952 1.623 -10.000 1.00 92.62 101 ILE A CA 1
ATOM 710 C C . ILE A 1 101 ? 1.544 2.105 -10.329 1.00 92.62 101 ILE A C 1
ATOM 712 O O . ILE A 1 101 ? 1.223 3.281 -10.178 1.00 92.62 101 ILE A O 1
ATOM 716 N N . THR A 1 102 ? 0.725 1.191 -10.835 1.00 93.31 102 THR A N 1
ATOM 717 C CA . THR A 1 102 ? -0.613 1.489 -11.364 1.00 93.31 102 THR A CA 1
ATOM 718 C C . THR A 1 102 ? -1.731 0.976 -10.474 1.00 93.31 102 THR A C 1
ATOM 720 O O . THR A 1 102 ? -2.797 1.584 -10.466 1.00 93.31 102 THR A O 1
ATOM 723 N N . ALA A 1 103 ? -1.476 -0.080 -9.698 1.00 94.00 103 ALA A N 1
ATOM 724 C CA . ALA A 1 103 ? -2.416 -0.623 -8.728 1.00 94.00 103 ALA A CA 1
ATOM 725 C C . ALA A 1 103 ? -1.703 -1.044 -7.439 1.00 94.00 103 ALA A C 1
ATOM 727 O O . ALA A 1 103 ? -0.548 -1.483 -7.480 1.00 94.00 103 ALA A O 1
ATOM 728 N N . PHE A 1 104 ? -2.421 -0.930 -6.327 1.00 94.38 104 PHE A N 1
ATOM 729 C CA . PHE A 1 104 ? -2.016 -1.303 -4.977 1.00 94.38 104 PHE A CA 1
ATOM 730 C C . PHE A 1 104 ? -3.172 -2.048 -4.308 1.00 94.38 104 PHE A C 1
ATOM 732 O O . PHE A 1 104 ? -4.294 -1.551 -4.292 1.00 94.38 104 PHE A O 1
ATOM 739 N N . ALA A 1 105 ? -2.940 -3.246 -3.785 1.00 94.38 105 ALA A N 1
ATOM 740 C CA . ALA A 1 105 ? -4.006 -4.153 -3.376 1.00 94.38 105 ALA A CA 1
ATOM 741 C C . ALA A 1 105 ? -3.709 -4.845 -2.048 1.00 94.38 105 ALA A C 1
ATOM 743 O O . ALA A 1 105 ? -2.553 -5.089 -1.709 1.00 94.38 105 ALA A O 1
ATOM 744 N N . PHE A 1 106 ? -4.767 -5.199 -1.325 1.00 93.06 106 PHE A N 1
ATOM 745 C CA . PHE A 1 106 ? -4.715 -5.834 -0.015 1.00 93.06 106 PHE A CA 1
ATOM 746 C C . PHE A 1 106 ? -5.651 -7.028 0.054 1.00 93.06 106 PHE A C 1
ATOM 748 O O . PHE A 1 106 ? -6.763 -7.001 -0.480 1.00 93.06 106 PHE A O 1
ATOM 755 N N . ARG A 1 107 ? -5.250 -8.039 0.817 1.00 93.12 107 ARG A N 1
ATOM 756 C CA . ARG A 1 107 ? -6.157 -9.044 1.355 1.00 93.12 107 ARG A CA 1
ATOM 757 C C . ARG A 1 107 ? -6.374 -8.796 2.838 1.00 93.12 107 ARG A C 1
ATOM 759 O O . ARG A 1 107 ? -5.457 -8.990 3.632 1.00 93.12 107 ARG A O 1
ATOM 766 N N . LEU A 1 108 ? -7.598 -8.406 3.174 1.00 91.62 108 LEU A N 1
ATOM 767 C CA . LEU A 1 108 ? -8.043 -8.150 4.540 1.00 91.62 108 LEU A CA 1
ATOM 768 C C . LEU A 1 108 ? -9.002 -9.236 5.038 1.00 91.62 108 LEU A C 1
ATOM 770 O O . LEU A 1 108 ? -9.850 -9.705 4.273 1.00 91.62 108 LEU A O 1
ATOM 774 N N . ASP A 1 109 ? -8.899 -9.586 6.315 1.00 91.00 109 ASP A N 1
ATOM 775 C CA . ASP A 1 109 ? -9.861 -10.418 7.045 1.00 91.00 109 ASP A CA 1
ATOM 776 C C . ASP A 1 109 ? -10.207 -9.729 8.387 1.00 91.00 109 ASP A C 1
ATOM 778 O O . ASP A 1 109 ? -9.297 -9.393 9.144 1.00 91.00 109 ASP A O 1
ATOM 782 N N . PRO A 1 110 ? -11.482 -9.428 8.698 1.00 89.62 110 PRO A N 1
ATOM 783 C CA . PRO A 1 110 ? -12.683 -9.701 7.910 1.00 89.62 110 PRO A CA 1
ATOM 784 C C . PRO A 1 110 ? -12.725 -8.931 6.589 1.00 89.62 110 PRO A C 1
ATOM 786 O O . PRO A 1 110 ? -12.260 -7.796 6.477 1.00 89.62 110 PRO A O 1
ATOM 789 N N . VAL A 1 111 ? -13.326 -9.566 5.579 1.00 88.44 111 VAL A N 1
ATOM 790 C CA . VAL A 1 111 ? -13.571 -8.938 4.276 1.00 88.44 111 VAL A CA 1
ATOM 791 C C . VAL A 1 111 ? -14.479 -7.719 4.485 1.00 88.44 111 VAL A C 1
ATOM 793 O O . VAL A 1 111 ? -15.562 -7.869 5.062 1.00 88.44 111 VAL A O 1
ATOM 796 N N . PRO A 1 112 ? -14.079 -6.519 4.031 1.00 87.50 112 PRO A N 1
ATOM 797 C CA . PRO A 1 112 ? -14.922 -5.338 4.149 1.00 87.50 112 PRO A CA 1
ATOM 798 C C . PRO A 1 112 ? -16.208 -5.491 3.327 1.00 87.50 112 PRO A C 1
ATOM 800 O O . PRO A 1 112 ? -16.298 -6.291 2.393 1.00 87.50 112 PRO A O 1
ATOM 803 N N . THR A 1 113 ? -17.231 -4.713 3.673 1.00 87.94 113 THR A N 1
ATOM 804 C CA . THR A 1 113 ? -18.490 -4.685 2.924 1.00 87.94 113 THR A CA 1
ATOM 805 C C . THR A 1 113 ? -18.215 -4.262 1.486 1.00 87.94 113 THR A C 1
ATOM 807 O O . THR A 1 113 ? -17.515 -3.275 1.256 1.00 87.94 113 THR A O 1
ATOM 810 N N . ALA A 1 114 ? -18.804 -4.979 0.524 1.00 82.75 114 ALA A N 1
ATOM 811 C CA . ALA A 1 114 ? -18.654 -4.667 -0.891 1.00 82.75 114 ALA A CA 1
ATOM 812 C C . ALA A 1 114 ? -19.016 -3.200 -1.165 1.00 82.75 114 ALA A C 1
ATOM 814 O O . ALA A 1 114 ? -20.143 -2.758 -0.927 1.00 82.75 114 ALA A O 1
ATOM 815 N N . ASN A 1 115 ? -18.042 -2.455 -1.667 1.00 78.81 115 ASN A N 1
ATOM 816 C CA . ASN A 1 115 ? -18.171 -1.070 -2.049 1.00 78.81 115 ASN A CA 1
ATOM 817 C C . ASN A 1 115 ? -17.391 -0.839 -3.345 1.00 78.81 115 ASN A C 1
ATOM 819 O O . ASN A 1 115 ? -16.163 -0.910 -3.373 1.00 78.81 115 ASN A O 1
ATOM 823 N N . GLY A 1 116 ? -18.119 -0.530 -4.418 1.00 72.31 116 GLY A N 1
ATOM 824 C CA . GLY A 1 116 ? -17.522 -0.233 -5.719 1.00 72.31 116 GLY A CA 1
ATOM 825 C C . GLY A 1 116 ? -16.714 1.067 -5.751 1.00 72.31 116 GLY A C 1
ATOM 826 O O . GLY A 1 116 ? -16.024 1.299 -6.735 1.00 72.31 116 GLY A O 1
ATOM 827 N N . ASN A 1 117 ? -16.801 1.907 -4.710 1.00 81.38 117 ASN A N 1
ATOM 828 C CA . ASN A 1 117 ? -16.002 3.121 -4.591 1.00 81.38 117 ASN A CA 1
ATOM 829 C C . ASN A 1 117 ? -15.591 3.371 -3.131 1.00 81.38 117 ASN A C 1
ATOM 831 O O . ASN A 1 117 ? -16.367 3.883 -2.317 1.00 81.38 117 ASN A O 1
ATOM 835 N N . ILE A 1 118 ? -14.362 2.996 -2.793 1.00 88.81 118 ILE A N 1
ATOM 836 C CA . ILE A 1 118 ? -13.751 3.287 -1.496 1.00 88.81 118 ILE A CA 1
ATOM 837 C C . ILE A 1 118 ? -13.383 4.770 -1.457 1.00 88.81 118 ILE A C 1
ATOM 839 O O . ILE A 1 118 ? -12.794 5.298 -2.397 1.00 88.81 118 ILE A O 1
ATOM 843 N N . ALA A 1 119 ? -13.729 5.444 -0.360 1.00 85.06 119 ALA A N 1
ATOM 844 C CA . ALA A 1 119 ? -13.324 6.826 -0.147 1.00 85.06 119 ALA A CA 1
ATOM 845 C C . ALA A 1 119 ? -11.819 6.876 0.150 1.00 85.06 119 ALA A C 1
ATOM 847 O O . ALA A 1 119 ? -11.378 6.371 1.186 1.00 85.06 119 ALA A O 1
ATOM 848 N N . VAL A 1 120 ? -11.062 7.485 -0.762 1.00 91.00 120 VAL A N 1
ATOM 849 C CA . VAL A 1 120 ? -9.628 7.751 -0.618 1.00 91.00 120 VAL A CA 1
ATOM 850 C C . VAL A 1 120 ? -9.425 9.241 -0.374 1.00 91.00 120 VAL A C 1
ATOM 852 O O . VAL A 1 120 ? -10.080 10.076 -0.997 1.00 91.00 120 VAL A O 1
ATOM 855 N N . THR A 1 121 ? -8.556 9.568 0.573 1.00 92.44 121 THR A N 1
ATOM 856 C CA . THR A 1 121 ? -8.202 10.932 0.963 1.00 92.44 121 THR A CA 1
ATOM 857 C C . THR A 1 121 ? -6.698 11.090 0.827 1.00 92.44 121 THR A C 1
ATOM 859 O O . THR A 1 121 ? -5.959 10.324 1.440 1.00 92.44 121 THR A O 1
ATOM 862 N N . ASP A 1 122 ? -6.252 12.079 0.058 1.00 90.88 122 ASP A N 1
ATOM 863 C CA . ASP A 1 122 ? -4.847 12.492 0.052 1.00 90.88 122 ASP A CA 1
ATOM 864 C C . ASP A 1 122 ? -4.477 13.058 1.437 1.00 90.88 122 ASP A C 1
ATOM 866 O O . ASP A 1 122 ? -5.211 13.856 2.033 1.00 90.88 122 ASP A O 1
ATOM 870 N N . THR A 1 123 ? -3.354 12.585 1.972 1.00 90.31 123 THR A N 1
ATOM 871 C CA . THR A 1 123 ? -2.793 13.009 3.257 1.00 90.31 123 THR A CA 1
ATOM 872 C C . THR A 1 123 ? -1.381 13.585 3.152 1.00 90.31 123 THR A C 1
ATOM 874 O O . THR A 1 123 ? -0.891 14.133 4.145 1.00 90.31 123 THR A O 1
ATOM 877 N N . GLY A 1 124 ? -0.723 13.488 1.996 1.00 82.75 124 GLY A N 1
ATOM 878 C CA . GLY A 1 124 ? 0.605 14.046 1.756 1.00 82.75 124 GLY A CA 1
ATOM 879 C C . GLY A 1 124 ? 0.576 15.476 1.201 1.00 82.75 124 GLY A C 1
ATOM 880 O O . GLY A 1 124 ? 1.540 16.235 1.394 1.00 82.75 124 GLY A O 1
ATOM 881 N N . GLY A 1 125 ? -0.547 15.906 0.624 1.00 85.25 125 GLY A N 1
ATOM 882 C CA . GLY A 1 125 ? -0.759 17.267 0.143 1.00 85.25 125 GLY A CA 1
ATOM 883 C C . GLY A 1 125 ? 0.210 17.650 -0.979 1.00 85.25 125 GLY A C 1
ATOM 884 O O . GLY A 1 125 ? 0.395 16.948 -1.956 1.00 85.25 125 GLY A O 1
ATOM 885 N N . ASN A 1 126 ? 0.880 18.802 -0.866 1.00 83.81 126 ASN A N 1
ATOM 886 C CA . ASN A 1 126 ? 1.805 19.249 -1.924 1.00 83.81 126 ASN A CA 1
ATOM 887 C C . ASN A 1 126 ? 3.181 18.547 -1.888 1.00 83.81 126 ASN A C 1
ATOM 889 O O . ASN A 1 126 ? 4.104 18.996 -2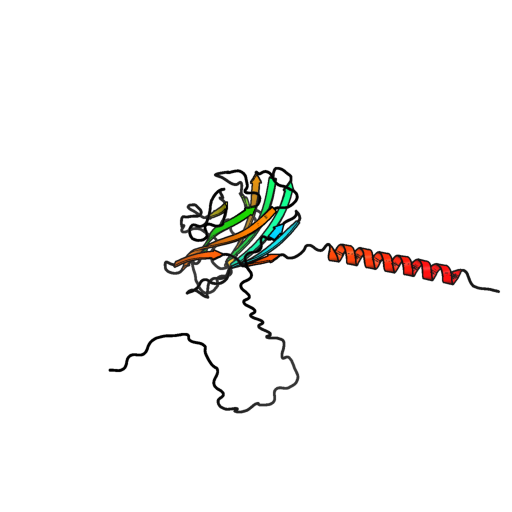.573 1.00 83.81 126 ASN A O 1
ATOM 893 N N . SER A 1 127 ? 3.377 17.554 -1.013 1.00 81.62 127 SER A N 1
ATOM 894 C CA . SER A 1 127 ? 4.692 16.947 -0.750 1.00 81.62 127 SER A CA 1
ATOM 895 C C . SER A 1 127 ? 4.905 15.591 -1.420 1.00 81.62 127 SER A C 1
ATOM 897 O O . SER A 1 127 ? 6.023 15.070 -1.404 1.00 81.62 127 SER A O 1
ATOM 899 N N . ASP A 1 128 ? 3.868 15.054 -2.046 1.00 89.31 128 ASP A N 1
ATOM 900 C CA . ASP A 1 128 ? 3.827 13.746 -2.676 1.00 89.31 128 ASP A CA 1
ATOM 901 C C . ASP A 1 128 ? 3.049 13.798 -4.004 1.00 89.31 128 ASP A C 1
ATOM 903 O O . ASP A 1 128 ? 2.871 14.857 -4.610 1.00 89.31 128 ASP A O 1
ATOM 907 N N . THR A 1 129 ? 2.734 12.631 -4.554 1.00 89.69 129 THR A N 1
ATOM 908 C CA . THR A 1 129 ? 2.030 12.469 -5.824 1.00 89.69 129 THR A CA 1
ATOM 909 C C . THR A 1 129 ? 0.729 11.724 -5.592 1.00 89.69 129 THR A C 1
ATOM 911 O O . THR A 1 129 ? 0.771 10.568 -5.194 1.00 89.69 129 THR A O 1
ATOM 914 N N . ASP A 1 130 ? -0.389 12.338 -5.977 1.00 89.75 130 ASP A N 1
ATOM 915 C CA . ASP A 1 130 ? -1.730 11.743 -5.905 1.00 89.75 130 ASP A CA 1
ATOM 916 C C . ASP A 1 130 ? -1.954 10.704 -7.019 1.00 89.75 130 ASP A C 1
ATOM 918 O O . ASP A 1 130 ? -2.673 10.936 -8.001 1.00 89.75 130 ASP A O 1
ATOM 922 N N . ALA A 1 131 ? -1.296 9.550 -6.927 1.00 90.31 131 ALA A N 1
ATOM 923 C CA . ALA A 1 131 ? -1.440 8.483 -7.909 1.00 90.31 131 ALA A CA 1
ATOM 924 C C . ALA A 1 131 ? -2.709 7.654 -7.654 1.00 90.31 131 ALA A C 1
ATOM 926 O O . ALA A 1 131 ? -3.445 7.339 -8.597 1.00 90.31 131 ALA A O 1
ATOM 927 N N . PHE A 1 132 ? -2.982 7.304 -6.399 1.00 92.06 132 PHE A N 1
ATOM 928 C CA . PHE A 1 132 ? -4.046 6.393 -5.987 1.00 92.06 132 PHE A CA 1
ATOM 929 C C . PHE A 1 132 ? -5.229 7.160 -5.398 1.00 92.06 132 PHE A C 1
ATOM 931 O O . PHE A 1 132 ? -5.374 7.294 -4.192 1.00 92.06 132 PHE A O 1
ATOM 938 N N . VAL A 1 133 ? -6.129 7.626 -6.264 1.00 89.38 133 VAL A N 1
ATOM 939 C CA . VAL A 1 133 ? -7.314 8.414 -5.859 1.00 89.38 133 VAL A CA 1
ATOM 940 C C . VAL A 1 133 ? -8.630 7.631 -5.927 1.00 89.38 133 VAL A C 1
ATOM 942 O O . VAL A 1 133 ? -9.697 8.163 -5.625 1.00 89.38 133 VAL A O 1
ATOM 945 N N . GLN A 1 134 ? -8.576 6.373 -6.365 1.00 90.81 134 GLN A N 1
ATOM 946 C CA . GLN A 1 134 ? -9.732 5.491 -6.521 1.00 90.81 134 GLN A CA 1
ATOM 947 C C . GLN A 1 134 ? -9.433 4.122 -5.919 1.00 90.81 134 GLN A C 1
ATOM 949 O O . GLN A 1 134 ? -8.298 3.644 -5.976 1.00 90.81 134 GLN A O 1
ATOM 954 N N . GLY A 1 135 ? -10.467 3.476 -5.383 1.00 92.00 135 GLY A N 1
ATOM 955 C CA . GLY A 1 135 ? -10.384 2.103 -4.908 1.00 92.00 135 GLY A CA 1
ATOM 956 C C . GLY A 1 135 ? -11.738 1.407 -4.872 1.00 92.00 135 GLY A C 1
ATOM 957 O O . GLY A 1 135 ? -12.787 2.049 -4.947 1.00 92.00 135 GLY A O 1
ATOM 958 N N . GLY A 1 136 ? -11.720 0.086 -4.736 1.00 91.25 136 GLY A N 1
ATOM 959 C CA . GLY A 1 136 ? -12.905 -0.763 -4.758 1.00 91.25 136 GLY A CA 1
ATOM 960 C C . GLY A 1 136 ? -12.734 -2.044 -3.944 1.00 91.25 136 GLY A C 1
ATOM 961 O O . GLY A 1 136 ? -11.620 -2.491 -3.659 1.00 91.25 136 GLY A O 1
ATOM 962 N N . SER A 1 137 ? -13.867 -2.624 -3.547 1.00 89.81 137 SER A N 1
ATOM 963 C CA . SER A 1 137 ? -13.955 -3.922 -2.880 1.00 89.81 137 SER A CA 1
ATOM 964 C C . SER A 1 137 ? -15.285 -4.629 -3.207 1.00 89.81 137 SER A C 1
ATOM 966 O O . SER A 1 137 ? -16.331 -3.979 -3.183 1.00 89.81 137 SER A O 1
ATOM 968 N N . PRO A 1 138 ? -15.308 -5.948 -3.469 1.00 87.00 138 PRO A N 1
ATOM 969 C CA . PRO A 1 138 ? -14.148 -6.782 -3.751 1.00 87.00 138 PRO A CA 1
ATOM 970 C C . PRO A 1 138 ? -13.534 -6.406 -5.105 1.00 87.00 138 PRO A C 1
ATOM 972 O O . PRO A 1 138 ? -14.231 -6.380 -6.116 1.00 87.00 138 PRO A O 1
ATOM 975 N N . ASP A 1 139 ? -12.236 -6.122 -5.115 1.00 89.12 139 ASP A N 1
ATOM 976 C CA . ASP A 1 139 ? -11.446 -5.925 -6.333 1.00 89.12 139 ASP A CA 1
ATOM 977 C C . ASP A 1 139 ? -10.023 -6.445 -6.088 1.00 89.12 139 ASP A C 1
ATOM 979 O O . ASP A 1 139 ? -9.579 -6.532 -4.937 1.00 89.12 139 ASP A O 1
ATOM 983 N N . ASN A 1 140 ? -9.324 -6.839 -7.150 1.00 89.75 140 ASN A N 1
ATOM 984 C CA . ASN A 1 140 ? -8.025 -7.489 -7.052 1.00 89.75 140 ASN A CA 1
ATOM 985 C C . ASN A 1 140 ? -7.136 -7.245 -8.274 1.00 89.75 140 ASN A C 1
ATOM 987 O O . ASN A 1 140 ? -7.582 -6.900 -9.369 1.00 89.75 140 ASN A O 1
ATOM 991 N N . ILE A 1 141 ? -5.844 -7.502 -8.082 1.00 91.12 141 ILE A N 1
ATOM 992 C CA . ILE A 1 141 ? -4.879 -7.565 -9.176 1.00 91.12 141 ILE A CA 1
ATOM 993 C C . ILE A 1 141 ? -4.986 -8.970 -9.820 1.00 91.12 141 ILE A C 1
ATOM 995 O O . ILE A 1 141 ? -4.914 -9.972 -9.095 1.00 91.12 141 ILE A O 1
ATOM 999 N N . PRO A 1 142 ? -5.207 -9.092 -11.147 1.00 87.38 142 PRO A N 1
ATOM 1000 C CA . PRO A 1 142 ? -5.643 -10.345 -11.777 1.00 87.38 142 PRO A CA 1
ATOM 1001 C C . PRO A 1 142 ? -4.710 -11.548 -11.652 1.00 87.38 142 PRO A C 1
ATOM 1003 O O . PRO A 1 142 ? -5.189 -12.677 -11.668 1.00 87.38 142 PRO A O 1
ATOM 1006 N N . SER A 1 143 ? -3.392 -11.371 -11.580 1.00 85.25 143 SER A N 1
ATOM 1007 C CA . SER A 1 143 ? -2.461 -12.493 -11.419 1.00 85.25 143 SER A CA 1
ATOM 1008 C C . SER A 1 143 ? -2.244 -12.869 -9.960 1.00 85.25 143 SER A C 1
ATOM 1010 O O . SER A 1 143 ? -1.698 -13.938 -9.696 1.00 85.25 143 SER A O 1
ATOM 1012 N N . LEU A 1 144 ? -2.631 -12.002 -9.024 1.00 86.75 144 LEU A N 1
ATOM 1013 C CA . LEU A 1 144 ? -2.441 -12.222 -7.596 1.00 86.75 144 LEU A CA 1
ATOM 1014 C C . LEU A 1 144 ? -3.648 -12.950 -6.987 1.00 86.75 144 LEU A C 1
ATOM 1016 O O . LEU A 1 144 ? -3.453 -13.908 -6.247 1.00 86.75 144 LEU A O 1
ATOM 1020 N N . ASN A 1 145 ? -4.881 -12.596 -7.385 1.00 81.06 145 ASN A N 1
ATOM 1021 C CA . ASN A 1 145 ? -6.157 -13.268 -7.040 1.00 81.06 145 ASN A CA 1
ATOM 1022 C C . ASN A 1 145 ? -6.432 -13.510 -5.545 1.00 81.06 145 ASN A C 1
ATOM 1024 O O . ASN A 1 145 ? -7.430 -14.143 -5.191 1.00 81.06 145 ASN A O 1
ATOM 1028 N N . SER A 1 146 ? -5.568 -13.028 -4.661 1.00 82.62 146 SER A N 1
ATOM 1029 C CA . SER A 1 146 ? -5.691 -13.178 -3.219 1.00 82.62 146 SER A CA 1
ATOM 1030 C C . SER A 1 146 ? -6.336 -11.967 -2.574 1.00 82.62 146 SER A C 1
ATOM 1032 O O . SER A 1 146 ? -6.893 -12.100 -1.492 1.00 82.62 146 SER A O 1
ATOM 1034 N N . GLU A 1 147 ? -6.300 -10.806 -3.214 1.00 89.56 147 GLU A N 1
ATOM 1035 C CA . GLU A 1 147 ? -6.718 -9.524 -2.655 1.00 89.56 147 GLU A CA 1
ATOM 1036 C C . GLU A 1 147 ? -8.237 -9.342 -2.726 1.00 89.56 147 GLU A C 1
ATOM 1038 O O . GLU A 1 147 ? -8.937 -9.998 -3.496 1.00 89.56 147 GLU A O 1
ATOM 1043 N N . ASN A 1 148 ? -8.765 -8.488 -1.858 1.00 91.62 148 ASN A N 1
ATOM 1044 C CA . ASN A 1 148 ? -10.183 -8.130 -1.806 1.00 91.62 148 ASN A CA 1
ATOM 1045 C C . ASN A 1 148 ? -10.417 -6.620 -1.694 1.00 91.62 148 ASN A C 1
ATOM 1047 O O . ASN A 1 148 ? -11.564 -6.176 -1.687 1.00 91.62 148 ASN A O 1
ATOM 1051 N N . VAL A 1 149 ? -9.354 -5.833 -1.601 1.00 93.44 149 VAL A N 1
ATOM 1052 C CA . VAL A 1 149 ? -9.387 -4.380 -1.666 1.00 93.44 149 VAL A CA 1
ATOM 1053 C C . VAL A 1 149 ? -8.313 -3.962 -2.643 1.00 93.44 149 VAL A C 1
ATOM 1055 O O . VAL A 1 149 ? -7.182 -4.442 -2.558 1.00 93.44 149 VAL A O 1
ATOM 1058 N N . CYS A 1 150 ? -8.650 -3.063 -3.556 1.00 94.12 150 CYS A N 1
ATOM 1059 C CA . CYS A 1 150 ? -7.692 -2.613 -4.541 1.00 94.12 150 CYS A CA 1
ATOM 1060 C C . CYS A 1 150 ? -7.857 -1.131 -4.863 1.00 94.12 150 CYS A C 1
ATOM 1062 O O . CYS A 1 150 ? -8.974 -0.632 -4.973 1.00 94.12 150 CYS A O 1
ATOM 1064 N N . PHE A 1 151 ? -6.727 -0.449 -4.999 1.00 94.19 151 PHE A N 1
ATOM 1065 C CA . PHE A 1 151 ? -6.580 0.959 -5.334 1.00 94.19 151 PHE A CA 1
ATOM 1066 C C . PHE A 1 151 ? -5.833 1.072 -6.650 1.00 94.19 151 PHE A C 1
ATOM 1068 O O . PHE A 1 151 ? -4.905 0.304 -6.910 1.00 94.19 151 PHE A O 1
ATOM 1075 N N . TRP A 1 152 ? -6.216 2.024 -7.488 1.00 92.81 152 TRP A N 1
ATOM 1076 C CA . TRP A 1 152 ? -5.634 2.155 -8.816 1.00 92.81 152 TRP A CA 1
ATOM 1077 C C . TRP A 1 152 ? -5.484 3.603 -9.249 1.00 92.81 152 TRP A C 1
ATOM 1079 O O . TRP A 1 152 ? -6.184 4.509 -8.795 1.00 92.81 152 TRP A O 1
ATOM 1089 N N . SER A 1 153 ? -4.590 3.779 -10.213 1.00 89.19 153 SER A N 1
ATOM 1090 C CA . SER A 1 153 ? -4.489 4.973 -11.035 1.00 89.19 153 SER A CA 1
ATOM 1091 C C . SER A 1 153 ? -4.993 4.656 -12.445 1.00 89.19 153 SER A C 1
ATOM 1093 O O . SER A 1 153 ? -4.691 3.611 -13.027 1.00 89.19 153 SER A O 1
ATOM 1095 N N . GLY A 1 154 ? -5.777 5.561 -13.025 1.00 82.62 154 GLY A N 1
ATOM 1096 C CA . GLY A 1 154 ? -6.305 5.378 -14.374 1.00 82.62 154 GLY A CA 1
ATOM 1097 C C . GLY A 1 154 ? -7.496 4.422 -14.413 1.00 82.62 154 GLY A C 1
ATOM 1098 O O . GLY A 1 154 ? -8.588 4.797 -14.000 1.00 82.62 154 GLY A O 1
ATOM 1099 N N . ASN A 1 155 ? -7.318 3.223 -14.972 1.00 83.06 155 ASN A N 1
ATOM 1100 C CA . ASN A 1 155 ? -8.437 2.370 -15.374 1.00 83.06 155 ASN A CA 1
ATOM 1101 C C . ASN A 1 155 ? -8.475 1.058 -14.584 1.00 83.06 155 ASN A C 1
ATOM 1103 O O . ASN A 1 155 ? -7.995 0.064 -15.105 1.00 83.06 155 ASN A O 1
ATOM 1107 N N . ASN A 1 156 ? -9.065 1.082 -13.381 1.00 86.62 156 ASN A N 1
ATOM 1108 C CA . ASN A 1 156 ? -9.264 -0.045 -12.452 1.00 86.62 156 ASN A CA 1
ATOM 1109 C C . ASN A 1 156 ? -8.011 -0.886 -12.120 1.00 86.62 156 ASN A C 1
ATOM 1111 O O . ASN A 1 156 ? -6.926 -0.675 -12.656 1.00 86.62 156 ASN A O 1
ATOM 1115 N N . CYS A 1 157 ? -8.135 -1.828 -11.184 1.00 87.75 157 CYS A N 1
ATOM 1116 C CA . CYS A 1 157 ? -7.011 -2.681 -10.792 1.00 87.75 157 CYS A CA 1
ATOM 1117 C C . CYS A 1 157 ? -6.583 -3.716 -11.844 1.00 87.75 157 CYS A C 1
ATOM 1119 O O . CYS A 1 157 ? -5.378 -3.904 -12.060 1.00 87.75 157 CYS A O 1
ATOM 1121 N N . PRO A 1 158 ? -7.520 -4.371 -12.557 1.00 83.69 158 PRO A N 1
ATOM 1122 C CA . PRO A 1 158 ? -7.168 -5.225 -13.686 1.00 83.69 158 PRO A CA 1
ATOM 1123 C C . PRO A 1 158 ? -6.552 -4.480 -14.864 1.00 83.69 158 PRO A C 1
ATOM 1125 O O . PRO A 1 158 ? -5.726 -5.036 -15.595 1.00 83.69 158 PRO A O 1
ATOM 1128 N N . GLY A 1 159 ? -6.958 -3.236 -15.079 1.00 75.69 159 GLY A N 1
ATOM 1129 C CA . GLY A 1 159 ? -6.534 -2.453 -16.214 1.00 75.69 159 GLY A CA 1
ATOM 1130 C C . GLY A 1 159 ? -5.138 -1.880 -16.042 1.00 75.69 159 GLY A C 1
ATOM 1131 O O . GLY A 1 159 ? -4.419 -2.100 -15.066 1.00 75.69 159 GLY A O 1
ATOM 1132 N N . GLY A 1 160 ? -4.703 -1.245 -17.116 1.00 70.88 160 GLY A N 1
ATOM 1133 C CA . GLY A 1 160 ? -3.477 -0.479 -17.160 1.00 70.88 160 GLY A CA 1
ATOM 1134 C C . GLY A 1 160 ? -3.780 0.967 -17.489 1.00 70.88 160 GLY A C 1
ATOM 1135 O O . GLY A 1 160 ? -4.864 1.295 -17.976 1.00 70.88 160 GLY A O 1
ATOM 1136 N N . GLY A 1 161 ? -2.801 1.827 -17.267 1.00 71.50 161 GLY A N 1
ATOM 1137 C CA . GLY A 1 161 ? -2.929 3.248 -17.545 1.00 71.50 161 GLY A CA 1
ATOM 1138 C C . GLY A 1 161 ? -1.598 3.866 -17.928 1.00 71.50 161 GLY A C 1
ATOM 1139 O O . GLY A 1 161 ? -0.538 3.284 -17.709 1.00 71.50 161 GLY A O 1
ATOM 1140 N N . ASN A 1 162 ? -1.657 5.068 -18.498 1.00 76.00 162 ASN A N 1
ATOM 1141 C CA . ASN A 1 162 ? -0.486 5.937 -18.675 1.00 76.00 162 ASN A CA 1
ATOM 1142 C C . ASN A 1 162 ? -0.230 6.821 -17.441 1.00 76.00 162 ASN A C 1
ATOM 1144 O O . ASN A 1 162 ? 0.673 7.649 -17.456 1.00 76.00 162 ASN A O 1
ATOM 1148 N N . THR A 1 163 ? -1.033 6.641 -16.394 1.00 85.50 163 THR A N 1
ATOM 1149 C CA . THR A 1 163 ? -0.945 7.300 -15.090 1.00 85.50 163 THR A CA 1
ATOM 1150 C C . THR A 1 163 ? -0.400 6.329 -14.050 1.00 85.50 163 THR A C 1
ATOM 1152 O O . THR A 1 163 ? -0.420 5.119 -14.280 1.00 85.50 163 THR A O 1
ATOM 1155 N N . GLY A 1 164 ? 0.058 6.852 -12.918 1.00 89.62 164 GLY A N 1
ATOM 1156 C CA . GLY A 1 164 ? 0.510 6.066 -11.776 1.00 89.62 164 GLY A CA 1
ATOM 1157 C C . GLY A 1 164 ? 1.691 6.712 -11.080 1.00 89.62 164 GLY A C 1
ATOM 1158 O O . GLY A 1 164 ? 2.153 7.775 -11.492 1.00 89.62 164 GLY A O 1
ATOM 1159 N N . LEU A 1 165 ? 2.178 6.043 -10.042 1.00 92.75 165 LEU A N 1
ATOM 1160 C CA . LEU A 1 165 ? 3.304 6.516 -9.254 1.00 92.75 165 LEU A CA 1
ATOM 1161 C C . LEU A 1 165 ? 4.608 6.230 -9.999 1.00 92.75 165 LEU A C 1
ATOM 1163 O O . LEU A 1 165 ? 5.014 5.067 -10.091 1.00 92.75 165 LEU A O 1
ATOM 1167 N N . THR A 1 166 ? 5.238 7.251 -10.578 1.00 91.75 166 THR A N 1
ATOM 1168 C CA . THR A 1 166 ? 6.446 7.091 -11.404 1.00 91.75 166 THR A CA 1
ATOM 1169 C C . THR A 1 166 ? 7.698 6.899 -10.556 1.00 91.75 166 THR A C 1
ATOM 1171 O O . THR A 1 166 ? 7.658 6.978 -9.328 1.00 91.75 166 THR A O 1
ATOM 1174 N N . ASP A 1 167 ? 8.819 6.610 -11.211 1.00 89.38 167 ASP A N 1
ATOM 1175 C CA . ASP A 1 167 ? 10.113 6.425 -10.565 1.00 89.38 167 ASP A CA 1
ATOM 1176 C C . ASP A 1 167 ? 10.487 7.604 -9.648 1.00 89.38 167 ASP A C 1
ATOM 1178 O O . ASP A 1 167 ? 10.303 8.775 -9.983 1.00 89.38 167 ASP A O 1
ATOM 1182 N N . GLY A 1 168 ? 10.957 7.279 -8.444 1.00 88.06 168 GLY A N 1
ATOM 1183 C CA . GLY A 1 168 ? 11.345 8.231 -7.404 1.00 88.06 168 GLY A CA 1
ATOM 1184 C C . GLY A 1 168 ? 10.191 8.869 -6.621 1.00 88.06 168 GLY A C 1
ATOM 1185 O O . GLY A 1 168 ? 10.456 9.544 -5.625 1.00 88.06 168 GLY A O 1
ATOM 1186 N N . GLN A 1 169 ? 8.932 8.668 -7.016 1.00 92.31 169 GLN A N 1
ATOM 1187 C CA . GLN A 1 169 ? 7.786 9.323 -6.377 1.00 92.31 169 GLN A CA 1
ATOM 1188 C C . GLN A 1 169 ? 7.257 8.561 -5.156 1.00 92.31 169 GLN A C 1
ATOM 1190 O O . GLN A 1 169 ? 7.520 7.367 -4.961 1.00 92.31 169 GLN A O 1
ATOM 1195 N N . ARG A 1 170 ? 6.492 9.276 -4.325 1.00 94.50 170 ARG A N 1
ATOM 1196 C CA . ARG A 1 170 ? 5.726 8.734 -3.196 1.00 94.50 170 ARG A CA 1
ATOM 1197 C C . ARG A 1 170 ? 4.277 9.192 -3.278 1.00 94.50 170 ARG A C 1
ATOM 1199 O O . ARG A 1 170 ? 4.030 10.237 -3.869 1.00 94.50 170 ARG A O 1
ATOM 1206 N N . ASP A 1 171 ? 3.383 8.420 -2.684 1.00 95.50 171 ASP A N 1
ATOM 1207 C CA . ASP A 1 171 ? 1.967 8.746 -2.503 1.00 95.50 171 ASP A CA 1
ATOM 1208 C C . ASP A 1 171 ? 1.579 8.401 -1.060 1.00 95.50 171 ASP A C 1
ATOM 1210 O O . ASP A 1 171 ? 1.814 7.271 -0.607 1.00 95.50 171 ASP A O 1
ATOM 1214 N N . LEU A 1 172 ? 1.068 9.388 -0.329 1.00 95.44 172 LEU A N 1
ATOM 1215 C CA . LEU A 1 172 ? 0.550 9.298 1.027 1.00 95.44 172 LEU A CA 1
ATOM 1216 C C . LEU A 1 172 ? -0.964 9.493 1.002 1.00 95.44 172 LEU A C 1
ATOM 1218 O O . LEU A 1 172 ? -1.481 10.610 1.082 1.00 95.44 172 LEU A O 1
ATOM 1222 N N . PHE A 1 173 ? -1.692 8.389 1.058 1.00 95.25 173 PHE A N 1
ATOM 1223 C CA . PHE A 1 173 ? -3.146 8.404 1.052 1.00 95.25 173 PHE A CA 1
ATOM 1224 C C . PHE A 1 173 ? -3.725 7.629 2.230 1.00 95.25 173 PHE A C 1
ATOM 1226 O O . PHE A 1 173 ? -3.139 6.691 2.768 1.00 95.25 173 PHE A O 1
ATOM 1233 N N . SER A 1 174 ? -4.933 8.009 2.620 1.00 95.31 174 SER A N 1
ATOM 1234 C CA . SER A 1 174 ? -5.735 7.328 3.624 1.00 95.31 174 SER A CA 1
ATOM 1235 C C . SER A 1 174 ? -7.027 6.827 3.006 1.00 95.31 174 SER A C 1
ATOM 1237 O O . SER A 1 174 ? -7.599 7.461 2.119 1.00 95.31 174 SER A O 1
ATOM 1239 N N . PHE A 1 175 ? -7.512 5.686 3.476 1.00 94.50 175 PHE A N 1
ATOM 1240 C CA . PHE A 1 175 ? -8.780 5.139 3.024 1.00 94.50 175 PHE A CA 1
ATOM 1241 C C . PHE A 1 175 ? -9.568 4.528 4.171 1.00 94.50 175 PHE A C 1
ATOM 1243 O O . PHE A 1 175 ? -9.015 4.011 5.145 1.00 94.50 175 PHE A O 1
ATOM 1250 N N . SER A 1 176 ? -10.888 4.556 4.019 1.00 92.81 176 SER A N 1
ATOM 1251 C CA . SER A 1 176 ? -11.822 4.015 4.999 1.00 92.81 176 SER A CA 1
ATOM 1252 C C . SER A 1 176 ? -12.621 2.858 4.421 1.00 92.81 176 SER A C 1
ATOM 1254 O O . SER A 1 176 ? -13.246 2.968 3.365 1.00 92.81 176 SER A O 1
ATOM 1256 N N . LEU A 1 177 ? -12.646 1.754 5.158 1.00 92.56 177 LEU A N 1
ATOM 1257 C CA . LEU A 1 177 ? -13.399 0.556 4.834 1.00 92.56 177 LEU A CA 1
ATOM 1258 C C . LEU A 1 177 ? -14.563 0.402 5.801 1.00 92.56 177 LEU A C 1
ATOM 1260 O O . LEU A 1 177 ? -14.373 0.341 7.015 1.00 92.56 177 LEU A O 1
ATOM 1264 N N . ALA A 1 178 ? -15.769 0.306 5.250 1.00 91.19 178 ALA A 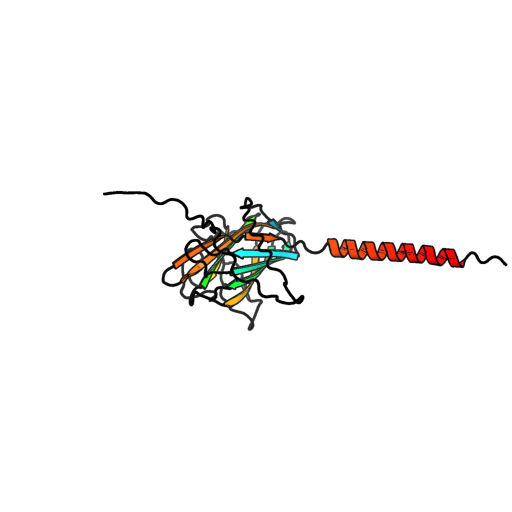N 1
ATOM 1265 C CA . ALA A 1 178 ? -16.945 -0.091 6.007 1.00 91.19 178 ALA A CA 1
ATOM 1266 C C . ALA A 1 178 ? -17.001 -1.620 6.094 1.00 91.19 178 ALA A C 1
ATOM 1268 O O . ALA A 1 178 ? -16.734 -2.314 5.113 1.00 91.19 178 ALA A O 1
ATOM 1269 N N . GLY A 1 179 ? -17.374 -2.156 7.248 1.00 89.31 179 GLY A N 1
ATOM 1270 C CA . GLY A 1 179 ? -17.387 -3.599 7.474 1.00 89.31 179 GLY A CA 1
ATOM 1271 C C . GLY A 1 179 ? -17.980 -3.963 8.823 1.00 89.31 179 GLY A C 1
ATOM 1272 O O . GLY A 1 179 ? -18.575 -3.127 9.496 1.00 89.31 179 GLY A O 1
ATOM 1273 N N . THR A 1 180 ? -17.830 -5.224 9.213 1.00 91.94 180 THR A N 1
ATOM 1274 C CA . THR A 1 180 ? -18.022 -5.658 10.600 1.00 91.94 180 THR A CA 1
ATOM 1275 C C . THR A 1 180 ? -16.669 -6.117 11.110 1.00 91.94 180 THR A C 1
ATOM 1277 O O . THR A 1 180 ? -16.193 -7.174 10.707 1.00 91.94 180 THR A O 1
ATOM 1280 N N . PHE A 1 181 ? -16.041 -5.303 11.952 1.00 92.00 181 PHE A N 1
ATOM 1281 C CA . PHE A 1 181 ? -14.696 -5.546 12.461 1.00 92.00 181 PHE A CA 1
ATOM 1282 C C . PHE A 1 181 ? -14.718 -5.912 13.947 1.00 92.00 181 PHE A C 1
ATOM 1284 O O . PHE A 1 181 ? -15.601 -5.494 14.701 1.00 92.00 181 PHE A O 1
ATOM 1291 N N . GLY A 1 182 ? -13.739 -6.718 14.358 1.00 90.31 182 GLY A N 1
ATOM 1292 C CA . GLY A 1 182 ? -13.460 -7.008 15.762 1.00 90.31 182 GLY A CA 1
ATOM 1293 C C . GLY A 1 182 ? -12.461 -6.012 16.353 1.00 90.31 182 GLY A C 1
ATOM 1294 O O . GLY A 1 182 ? -12.419 -4.846 15.974 1.00 90.31 182 GLY A O 1
ATOM 1295 N N . SER A 1 183 ? -11.627 -6.493 17.274 1.00 89.56 183 SER A N 1
ATOM 1296 C CA . SER A 1 183 ? -10.474 -5.746 17.800 1.00 89.56 183 SER A CA 1
ATOM 1297 C C . SER A 1 183 ? -9.215 -5.874 16.937 1.00 89.56 183 SER A C 1
ATOM 1299 O O . SER A 1 183 ? -8.199 -5.269 17.269 1.00 89.56 183 SER A O 1
ATOM 1301 N N . VAL A 1 184 ? -9.274 -6.685 15.877 1.00 91.38 184 VAL A N 1
ATOM 1302 C CA . VAL A 1 184 ? -8.157 -7.007 14.983 1.00 91.38 184 VAL A CA 1
ATOM 1303 C C . VAL A 1 184 ? -8.649 -7.002 13.539 1.00 91.38 184 VAL A C 1
ATOM 1305 O O . VAL A 1 184 ? -9.791 -7.395 13.272 1.00 91.38 184 VAL A O 1
ATOM 1308 N N . VAL A 1 185 ? -7.782 -6.564 12.627 1.00 92.12 185 VAL A N 1
ATOM 1309 C CA . VAL A 1 185 ? -7.899 -6.798 11.184 1.00 92.12 185 VAL A CA 1
ATOM 1310 C C . VAL A 1 185 ? -6.628 -7.483 10.714 1.00 92.12 185 VAL A C 1
ATOM 1312 O O . VAL A 1 185 ? -5.533 -6.967 10.916 1.00 92.12 185 VAL A O 1
ATOM 1315 N N . ASP A 1 186 ? -6.775 -8.631 10.076 1.00 91.88 186 ASP A N 1
ATOM 1316 C CA . ASP A 1 186 ? -5.660 -9.394 9.546 1.00 91.88 186 ASP A CA 1
ATOM 1317 C C . ASP A 1 186 ? -5.349 -8.947 8.115 1.00 91.88 186 ASP A C 1
ATOM 1319 O O . ASP A 1 186 ? -6.239 -8.879 7.260 1.00 91.88 186 ASP A O 1
ATOM 1323 N N . ILE A 1 187 ? -4.073 -8.681 7.832 1.00 91.44 187 ILE A N 1
ATOM 1324 C CA . ILE A 1 187 ? -3.571 -8.475 6.471 1.00 91.44 187 ILE A CA 1
ATOM 1325 C C . ILE A 1 187 ? -2.786 -9.710 6.049 1.00 91.44 187 ILE A C 1
ATOM 1327 O O . ILE A 1 187 ? -1.723 -9.993 6.597 1.00 91.44 187 ILE A O 1
ATOM 1331 N N . SER A 1 188 ? -3.288 -10.449 5.059 1.00 89.75 188 SER A N 1
ATOM 1332 C CA . SER A 1 188 ? -2.652 -11.699 4.618 1.00 89.75 188 SER A CA 1
ATOM 1333 C C . SER A 1 188 ? -1.872 -11.586 3.312 1.00 89.75 188 SER A C 1
ATOM 1335 O O . SER A 1 188 ? -1.085 -12.474 2.999 1.00 89.75 188 SER A O 1
ATOM 1337 N N . ALA A 1 189 ? -2.112 -10.539 2.524 1.00 90.62 189 ALA A N 1
ATOM 1338 C CA . ALA A 1 189 ? -1.378 -10.273 1.294 1.00 90.62 189 ALA A CA 1
ATOM 1339 C C . ALA A 1 189 ? -1.441 -8.785 0.954 1.00 90.62 189 ALA A C 1
ATOM 1341 O O . ALA A 1 189 ? -2.469 -8.136 1.161 1.00 90.62 189 ALA A O 1
ATOM 1342 N N . ILE A 1 190 ? -0.350 -8.267 0.400 1.00 93.06 190 ILE A N 1
ATOM 1343 C CA . ILE A 1 190 ? -0.293 -6.939 -0.207 1.00 93.06 190 ILE A CA 1
ATOM 1344 C C . ILE A 1 190 ? 0.360 -7.100 -1.570 1.00 93.06 190 ILE A C 1
ATOM 1346 O O . ILE A 1 190 ? 1.387 -7.767 -1.689 1.00 93.06 190 ILE A O 1
ATOM 1350 N N . GLY A 1 191 ? -0.232 -6.509 -2.597 1.00 93.25 191 GLY A N 1
ATOM 1351 C CA . GLY A 1 191 ? 0.203 -6.656 -3.977 1.00 93.25 191 GLY A CA 1
ATOM 1352 C C . GLY A 1 191 ? 0.284 -5.327 -4.704 1.00 93.25 191 GLY A C 1
ATOM 1353 O O . GLY A 1 191 ? -0.476 -4.407 -4.411 1.00 93.25 191 GLY A O 1
ATOM 1354 N N . ILE A 1 192 ? 1.179 -5.239 -5.684 1.00 93.56 192 ILE A N 1
ATOM 1355 C CA . ILE A 1 192 ? 1.265 -4.091 -6.590 1.00 93.56 192 ILE A CA 1
ATOM 1356 C C . ILE A 1 192 ? 1.375 -4.512 -8.042 1.00 93.56 192 ILE A C 1
ATOM 1358 O O . ILE A 1 192 ? 1.810 -5.620 -8.365 1.00 93.56 192 ILE A O 1
ATOM 1362 N N . LYS A 1 193 ? 1.016 -3.577 -8.921 1.00 92.50 193 LYS A N 1
ATOM 1363 C CA . LYS A 1 193 ? 1.158 -3.714 -10.366 1.00 92.50 193 LYS A CA 1
ATOM 1364 C C . LYS A 1 193 ? 2.043 -2.621 -10.944 1.00 92.50 193 LYS A C 1
ATOM 1366 O O . LYS A 1 193 ? 1.663 -1.448 -10.939 1.00 92.50 193 LYS A O 1
ATOM 1371 N N . TRP A 1 194 ? 3.172 -3.013 -11.520 1.00 90.69 194 TRP A N 1
ATOM 1372 C CA . TRP A 1 194 ? 4.019 -2.142 -12.329 1.00 90.69 194 TRP A CA 1
ATOM 1373 C C . TRP A 1 194 ? 3.635 -2.191 -13.800 1.00 90.69 194 TRP A C 1
ATOM 1375 O O . TRP A 1 194 ? 3.367 -3.258 -14.352 1.00 90.69 194 TRP A O 1
ATOM 1385 N N . GLN A 1 195 ? 3.704 -1.038 -14.458 1.00 88.88 195 GLN A N 1
ATOM 1386 C CA . GLN A 1 195 ? 3.603 -0.912 -15.908 1.00 88.88 195 GLN A CA 1
ATOM 1387 C C . GLN A 1 195 ? 4.626 0.085 -16.444 1.00 88.88 195 GLN A C 1
ATOM 1389 O O . GLN A 1 195 ? 5.126 0.931 -15.710 1.00 88.88 195 GLN A O 1
ATOM 1394 N N . GLY A 1 196 ? 4.896 0.025 -17.747 1.00 76.12 196 GLY A N 1
ATOM 1395 C CA . GLY A 1 196 ? 5.542 1.131 -18.460 1.00 76.12 196 GLY A CA 1
ATOM 1396 C C . GLY A 1 196 ? 7.032 0.982 -18.749 1.00 76.12 196 GLY A C 1
ATOM 1397 O O . GLY A 1 196 ? 7.537 1.767 -19.546 1.00 76.12 196 GLY A O 1
ATOM 1398 N N . CYS A 1 197 ? 7.713 -0.048 -18.235 1.00 67.81 197 CYS A N 1
ATOM 1399 C CA . CYS A 1 197 ? 9.082 -0.350 -18.654 1.00 67.81 197 CYS A CA 1
ATOM 1400 C C . CYS A 1 197 ? 9.098 -1.045 -20.018 1.00 67.81 197 CYS A C 1
ATOM 1402 O O . CYS A 1 197 ? 8.767 -2.217 -20.111 1.00 67.81 197 CYS A O 1
ATOM 1404 N N . ALA A 1 198 ? 9.376 -0.328 -21.110 1.00 64.50 198 ALA A N 1
ATOM 1405 C CA . ALA A 1 198 ? 9.476 -0.881 -22.475 1.00 64.50 198 ALA A CA 1
ATOM 1406 C C . ALA A 1 198 ? 8.456 -2.008 -22.829 1.00 64.50 198 ALA A C 1
ATOM 1408 O O . ALA A 1 198 ? 8.819 -3.025 -23.416 1.00 64.50 198 ALA A O 1
ATOM 1409 N N . GLY A 1 199 ? 7.176 -1.842 -22.461 1.00 63.97 199 GLY A N 1
ATOM 1410 C CA . GLY A 1 199 ? 6.106 -2.821 -22.730 1.00 63.97 199 GLY A CA 1
ATOM 1411 C C . GLY A 1 199 ? 5.900 -3.918 -21.673 1.00 63.97 199 GLY A C 1
ATOM 1412 O O . GLY A 1 199 ? 5.135 -4.850 -21.910 1.00 63.97 199 GLY A O 1
ATOM 1413 N N . CYS A 1 200 ? 6.543 -3.821 -20.514 1.00 77.50 200 CYS A N 1
ATOM 1414 C CA . CYS A 1 200 ? 6.370 -4.747 -19.404 1.00 77.50 200 CYS A CA 1
ATOM 1415 C C . CYS A 1 200 ? 5.110 -4.444 -18.570 1.00 77.50 200 CYS A C 1
ATOM 1417 O O . CYS A 1 200 ? 4.685 -3.290 -18.429 1.00 77.50 200 CYS A O 1
ATOM 1419 N N . SER A 1 201 ? 4.557 -5.495 -17.966 1.00 87.50 201 SER A N 1
ATOM 1420 C CA . SER A 1 201 ? 3.582 -5.424 -16.878 1.00 87.50 201 SER A CA 1
ATOM 1421 C C . SER A 1 201 ? 3.957 -6.497 -15.864 1.00 87.50 201 SER A C 1
ATOM 1423 O O . SER A 1 201 ? 4.065 -7.667 -16.233 1.00 87.50 201 SER A O 1
ATOM 1425 N N . PHE A 1 202 ? 4.173 -6.105 -14.613 1.00 89.44 202 PHE A N 1
ATOM 1426 C CA . PHE A 1 202 ? 4.531 -7.023 -13.533 1.00 89.44 202 PHE A CA 1
ATOM 1427 C C . PHE A 1 202 ? 3.548 -6.877 -12.385 1.00 89.44 202 PHE A C 1
ATOM 1429 O O . PHE A 1 202 ? 3.159 -5.767 -12.036 1.00 89.44 202 PHE A O 1
ATOM 1436 N N . GLU A 1 203 ? 3.175 -8.000 -11.793 1.00 91.50 203 GLU A N 1
ATOM 1437 C CA . GLU A 1 203 ? 2.253 -8.082 -10.666 1.00 91.50 203 GLU A CA 1
ATOM 1438 C C . GLU A 1 203 ? 2.970 -8.872 -9.572 1.00 91.50 203 GLU A C 1
ATOM 1440 O O . GLU A 1 203 ? 3.413 -9.999 -9.805 1.00 91.50 203 GLU A O 1
ATOM 1445 N N . ILE A 1 204 ? 3.199 -8.237 -8.422 1.00 91.06 204 ILE A N 1
ATOM 1446 C CA . ILE A 1 204 ? 4.123 -8.728 -7.395 1.00 91.06 204 ILE A CA 1
ATOM 1447 C C . ILE A 1 204 ? 3.490 -8.603 -6.017 1.00 91.06 204 ILE A C 1
ATOM 1449 O O . ILE A 1 204 ? 2.930 -7.561 -5.681 1.00 91.06 204 ILE A O 1
ATOM 1453 N N . GLN A 1 205 ? 3.620 -9.661 -5.216 1.00 91.75 205 GLN A N 1
ATOM 1454 C CA . GLN A 1 205 ? 3.304 -9.605 -3.793 1.00 91.75 205 GLN A CA 1
ATOM 1455 C C . GLN A 1 205 ? 4.467 -9.021 -3.000 1.00 91.75 205 GLN A C 1
ATOM 1457 O O . GLN A 1 205 ? 5.635 -9.316 -3.261 1.00 91.75 205 GLN A O 1
ATOM 1462 N N . GLY A 1 206 ? 4.128 -8.183 -2.033 1.00 89.19 206 GLY A N 1
ATOM 1463 C CA . GLY A 1 206 ? 5.065 -7.608 -1.091 1.00 89.19 206 GLY A CA 1
ATOM 1464 C C . GLY A 1 206 ? 5.395 -8.572 0.039 1.00 89.19 206 GLY A C 1
ATOM 1465 O O . GLY A 1 206 ? 4.549 -9.337 0.498 1.00 89.19 206 GLY A O 1
ATOM 1466 N N . ASN A 1 207 ? 6.629 -8.479 0.520 1.00 88.88 207 ASN A N 1
ATOM 1467 C CA . ASN A 1 207 ? 7.061 -9.128 1.745 1.00 88.88 207 ASN A CA 1
ATOM 1468 C C . ASN A 1 207 ? 6.825 -8.169 2.906 1.00 88.88 207 ASN A C 1
ATOM 1470 O O . ASN A 1 207 ? 7.339 -7.049 2.911 1.00 88.88 207 ASN A O 1
ATOM 1474 N N . THR A 1 208 ? 6.046 -8.609 3.881 1.00 84.56 208 THR A N 1
ATOM 1475 C CA . THR A 1 208 ? 5.620 -7.789 5.010 1.00 84.56 208 THR A CA 1
ATOM 1476 C C . THR A 1 208 ? 6.469 -8.065 6.242 1.00 84.56 208 THR A C 1
ATOM 1478 O O . THR A 1 208 ? 6.691 -9.219 6.604 1.00 84.56 208 THR A O 1
ATOM 1481 N N . THR A 1 209 ? 6.881 -7.012 6.938 1.00 77.12 209 THR A N 1
ATOM 1482 C CA . THR A 1 209 ? 7.435 -7.089 8.290 1.00 77.12 209 THR A CA 1
ATOM 1483 C C . THR A 1 209 ? 6.591 -6.221 9.217 1.00 77.12 209 THR A C 1
ATOM 1485 O O . THR A 1 209 ? 6.336 -5.045 8.944 1.00 77.12 209 THR A O 1
ATOM 1488 N N . GLN A 1 210 ? 6.108 -6.809 10.313 1.00 68.81 210 GLN A N 1
ATOM 1489 C CA . GLN A 1 210 ? 5.414 -6.055 11.354 1.00 68.81 210 GLN A CA 1
ATOM 1490 C C . GLN A 1 210 ? 6.458 -5.414 12.261 1.00 68.81 210 GLN A C 1
ATOM 1492 O O . GLN A 1 210 ? 7.385 -6.086 12.717 1.00 68.81 210 GLN A O 1
ATOM 1497 N N . ILE A 1 211 ? 6.316 -4.116 12.513 1.00 63.25 211 ILE A N 1
ATOM 1498 C CA . ILE A 1 211 ? 7.101 -3.414 13.524 1.00 63.25 211 ILE A CA 1
ATOM 1499 C C . ILE A 1 211 ? 6.193 -3.334 14.753 1.00 63.25 211 ILE A C 1
ATOM 1501 O O . ILE A 1 211 ? 5.227 -2.575 14.713 1.00 63.25 211 ILE A O 1
ATOM 1505 N N . PRO A 1 212 ? 6.436 -4.123 15.820 1.00 52.03 212 PRO A N 1
ATOM 1506 C CA . PRO A 1 212 ? 5.616 -4.037 17.019 1.00 52.03 212 PRO A CA 1
ATOM 1507 C C . PRO A 1 212 ? 5.674 -2.621 17.591 1.00 52.03 212 PRO A C 1
ATOM 1509 O O . PRO A 1 212 ? 6.766 -2.094 17.835 1.00 52.03 212 PRO A O 1
ATOM 1512 N N . GLU A 1 213 ? 4.509 -2.016 17.814 1.00 57.09 213 GLU A N 1
ATOM 1513 C CA . GLU A 1 213 ? 4.427 -0.777 18.575 1.00 57.09 213 GLU A CA 1
ATOM 1514 C C . GLU A 1 213 ? 4.914 -1.004 20.018 1.00 57.09 213 GLU A C 1
ATOM 1516 O O . GLU A 1 213 ? 4.927 -2.130 20.534 1.00 57.09 213 GLU A O 1
ATOM 1521 N N . PRO A 1 214 ? 5.418 0.044 20.684 1.00 51.97 214 PRO A N 1
ATOM 1522 C CA . PRO A 1 214 ? 6.350 -0.135 21.776 1.00 51.97 214 PRO A CA 1
ATOM 1523 C C . PRO A 1 214 ? 5.652 -0.300 23.132 1.00 51.97 214 PRO A C 1
ATOM 1525 O O . PRO A 1 214 ? 5.906 0.455 24.071 1.00 51.97 214 PRO A O 1
ATOM 1528 N N . ASP A 1 215 ? 4.872 -1.362 23.306 1.00 58.44 215 ASP A N 1
ATOM 1529 C CA . ASP A 1 215 ? 4.475 -1.818 24.648 1.00 58.44 215 ASP A CA 1
ATOM 1530 C C . ASP A 1 215 ? 5.710 -2.158 25.502 1.00 58.44 215 ASP A C 1
ATOM 1532 O O . ASP A 1 215 ? 5.721 -2.016 26.727 1.00 58.44 215 ASP A O 1
ATOM 1536 N N . SER A 1 216 ? 6.816 -2.515 24.844 1.00 57.06 216 SER A N 1
ATOM 1537 C CA . SER A 1 216 ? 8.130 -2.687 25.461 1.00 57.06 216 SER A CA 1
ATOM 1538 C C . SER A 1 216 ? 8.742 -1.380 25.988 1.00 57.06 216 SER A C 1
ATOM 1540 O O . SER A 1 216 ? 9.420 -1.424 27.015 1.00 57.06 216 SER A O 1
ATOM 1542 N N . LEU A 1 217 ? 8.484 -0.213 25.372 1.00 59.66 217 LEU A N 1
ATOM 1543 C CA . LEU A 1 217 ? 8.921 1.083 25.923 1.00 59.66 217 LEU A CA 1
ATOM 1544 C C . LEU A 1 217 ? 8.080 1.481 27.133 1.00 59.66 217 LEU A C 1
ATOM 1546 O O . LEU A 1 217 ? 8.622 2.047 28.082 1.00 59.66 217 LEU A O 1
ATOM 1550 N N . VAL A 1 218 ? 6.786 1.156 27.136 1.00 62.41 218 VAL A N 1
ATOM 1551 C CA . VAL A 1 218 ? 5.919 1.376 28.301 1.00 62.41 218 VAL A CA 1
ATOM 1552 C C . VAL A 1 218 ? 6.368 0.490 29.463 1.00 62.41 218 VAL A C 1
ATOM 1554 O O . VAL A 1 218 ? 6.549 0.988 30.574 1.00 62.41 218 VAL A O 1
ATOM 1557 N N . LEU A 1 219 ? 6.652 -0.794 29.217 1.00 67.38 219 LEU A N 1
ATOM 1558 C CA . LEU A 1 219 ? 7.151 -1.706 30.250 1.00 67.38 219 LEU A CA 1
ATOM 1559 C C . LEU A 1 219 ? 8.547 -1.307 30.758 1.00 67.38 219 LEU A C 1
ATOM 1561 O O . LEU A 1 219 ? 8.804 -1.359 31.960 1.00 67.38 219 LEU A O 1
ATOM 1565 N N . LEU A 1 220 ? 9.439 -0.863 29.867 1.00 72.69 220 LEU A N 1
ATOM 1566 C CA . LEU A 1 220 ? 10.760 -0.349 30.235 1.00 72.69 220 LEU A CA 1
ATOM 1567 C C . LEU A 1 220 ? 10.650 0.947 31.053 1.00 72.69 220 LEU A C 1
ATOM 1569 O O . LEU A 1 220 ? 11.334 1.097 32.067 1.00 72.69 220 LEU A O 1
ATOM 1573 N N . GLY A 1 221 ? 9.760 1.859 30.657 1.00 70.31 221 GLY A N 1
ATOM 1574 C CA . GLY A 1 221 ? 9.483 3.105 31.371 1.00 70.31 221 GLY A CA 1
ATOM 1575 C C . GLY A 1 221 ? 8.902 2.867 32.766 1.00 70.31 221 GLY A C 1
ATOM 1576 O O . GLY A 1 221 ? 9.373 3.453 33.743 1.00 70.31 221 GLY A O 1
ATOM 1577 N N . LEU A 1 222 ? 7.942 1.948 32.892 1.00 72.50 222 LEU A N 1
ATOM 1578 C CA . LEU A 1 222 ? 7.370 1.545 34.180 1.00 72.50 222 LEU A CA 1
ATOM 1579 C C . LEU A 1 222 ? 8.384 0.784 35.049 1.00 72.50 222 LEU A C 1
ATOM 1581 O O . LEU A 1 222 ? 8.448 1.011 36.258 1.00 72.50 222 LEU A O 1
ATOM 1585 N N . GLY A 1 223 ? 9.227 -0.060 34.448 1.00 74.81 223 GLY A N 1
ATOM 1586 C CA . GLY A 1 223 ? 10.301 -0.773 35.143 1.00 74.81 223 GLY A CA 1
ATOM 1587 C C . GLY A 1 223 ? 11.353 0.166 35.742 1.00 74.81 223 GLY A C 1
ATOM 1588 O O . GLY A 1 223 ? 11.753 -0.002 36.896 1.00 74.81 223 GLY A O 1
ATOM 1589 N N . LEU A 1 224 ? 11.750 1.207 35.004 1.00 73.88 224 LEU A N 1
ATOM 1590 C CA . LEU A 1 224 ? 12.671 2.245 35.482 1.00 73.88 224 LEU A CA 1
ATOM 1591 C C . LEU A 1 224 ? 12.067 3.087 36.614 1.00 73.88 224 LEU A C 1
ATOM 1593 O O . LEU A 1 224 ? 12.754 3.366 37.600 1.00 73.88 224 LEU A O 1
ATOM 1597 N N . MET A 1 225 ? 10.783 3.442 36.524 1.00 74.38 225 MET A N 1
ATOM 1598 C CA . MET A 1 225 ? 10.086 4.165 37.596 1.00 74.38 225 MET A CA 1
ATOM 1599 C C . MET A 1 225 ? 9.937 3.317 38.868 1.00 74.38 225 MET A C 1
ATOM 1601 O O . MET A 1 225 ? 10.151 3.822 39.973 1.00 74.38 225 MET A O 1
ATOM 1605 N N . GLY A 1 226 ? 9.656 2.018 38.733 1.00 73.88 226 GLY A N 1
ATOM 1606 C CA . GLY A 1 226 ? 9.618 1.082 39.861 1.00 73.88 226 GLY A CA 1
ATOM 1607 C C . GLY A 1 226 ? 10.973 0.943 40.567 1.00 73.88 226 GLY A C 1
ATOM 1608 O O . GLY A 1 226 ? 11.044 0.996 41.797 1.00 73.88 226 GLY A O 1
ATOM 1609 N N . ALA A 1 227 ? 12.066 0.845 39.804 1.00 72.81 227 ALA A N 1
ATOM 1610 C CA . ALA A 1 227 ? 13.422 0.778 40.353 1.00 72.81 227 ALA A CA 1
ATOM 1611 C C . ALA A 1 227 ? 13.844 2.085 41.053 1.00 72.81 227 ALA A C 1
ATOM 1613 O O . ALA A 1 227 ? 14.467 2.049 42.118 1.00 72.81 227 ALA A O 1
ATOM 1614 N N . ALA A 1 228 ? 13.466 3.243 40.500 1.00 73.25 228 ALA A N 1
ATOM 1615 C CA . ALA A 1 228 ? 13.723 4.544 41.115 1.00 73.25 228 ALA A CA 1
ATOM 1616 C C . ALA A 1 228 ? 12.953 4.723 42.437 1.00 73.25 228 ALA A C 1
ATOM 1618 O O . ALA A 1 228 ? 13.534 5.177 43.427 1.00 73.25 228 ALA A O 1
ATOM 1619 N N . GLY A 1 229 ? 11.682 4.304 42.487 1.00 72.69 229 GLY A N 1
ATOM 1620 C CA . GLY A 1 229 ? 10.859 4.349 43.700 1.00 72.69 229 GLY A CA 1
ATOM 1621 C C . GLY A 1 229 ? 11.408 3.475 44.834 1.00 72.69 229 GLY A C 1
ATOM 1622 O O . GLY A 1 229 ? 11.522 3.930 45.975 1.00 72.69 229 GLY A O 1
ATOM 1623 N N . LEU A 1 230 ? 11.841 2.249 44.522 1.00 68.88 230 LEU A N 1
ATOM 1624 C CA . LEU A 1 230 ? 12.486 1.356 45.494 1.00 68.88 230 LEU A CA 1
ATOM 1625 C C . LEU A 1 230 ? 13.830 1.915 45.994 1.00 68.88 230 LEU A C 1
ATOM 1627 O O . LEU A 1 230 ? 14.133 1.828 47.186 1.00 68.88 230 LEU A O 1
ATOM 1631 N N . GLY A 1 231 ? 14.613 2.543 45.111 1.00 69.88 231 GLY A N 1
ATOM 1632 C CA . GLY A 1 231 ? 15.872 3.198 45.470 1.00 69.88 231 GLY A CA 1
ATOM 1633 C C . GLY A 1 231 ? 15.697 4.420 46.380 1.00 69.88 231 GLY A C 1
ATOM 1634 O O . GLY A 1 231 ? 16.529 4.657 47.259 1.00 69.88 231 GLY A O 1
ATOM 1635 N N . TRP A 1 232 ? 14.615 5.187 46.214 1.00 66.62 232 TRP A N 1
ATOM 1636 C CA . TRP A 1 232 ? 14.288 6.319 47.088 1.00 66.62 232 TRP A CA 1
ATOM 1637 C C . TRP A 1 232 ? 13.857 5.876 48.489 1.00 66.62 232 TRP A C 1
ATOM 1639 O O . TRP A 1 232 ? 14.362 6.441 49.463 1.00 66.62 232 TRP A O 1
ATOM 1649 N N . ASN A 1 233 ? 13.039 4.826 48.613 1.00 66.25 233 ASN A N 1
ATOM 1650 C CA . ASN A 1 233 ? 12.670 4.264 49.920 1.00 66.25 233 ASN A CA 1
ATOM 1651 C C . ASN A 1 233 ? 13.897 3.748 50.692 1.00 66.25 233 ASN A C 1
ATOM 1653 O O . ASN A 1 233 ? 14.111 4.127 51.843 1.00 66.25 233 ASN A O 1
ATOM 1657 N N . TRP A 1 234 ? 14.797 3.015 50.028 1.00 63.31 234 TRP A N 1
ATOM 1658 C CA . TRP A 1 234 ? 16.052 2.541 50.633 1.00 63.31 234 TRP A CA 1
ATOM 1659 C C . TRP A 1 234 ? 17.003 3.659 51.092 1.00 63.31 234 TRP A C 1
ATOM 1661 O O . TRP A 1 234 ? 17.862 3.452 51.957 1.00 63.31 234 TRP A O 1
ATOM 1671 N N . ARG A 1 235 ? 16.914 4.847 50.486 1.00 59.47 235 ARG A N 1
ATOM 1672 C CA . ARG A 1 235 ? 17.746 6.005 50.844 1.00 59.47 235 ARG A CA 1
ATOM 1673 C C . ARG A 1 235 ? 17.132 6.833 51.972 1.00 59.47 235 ARG A C 1
ATOM 1675 O O . ARG A 1 235 ? 17.882 7.468 52.713 1.00 59.47 235 ARG A O 1
ATOM 1682 N N . ALA A 1 236 ? 15.808 6.816 52.113 1.00 61.25 236 ALA A N 1
ATOM 1683 C CA . ALA A 1 236 ? 15.097 7.450 53.219 1.00 61.25 236 ALA A CA 1
ATOM 1684 C C . ALA A 1 236 ? 15.334 6.705 54.545 1.00 61.25 236 ALA A C 1
ATOM 1686 O O . ALA A 1 236 ? 15.631 7.339 55.556 1.00 61.25 236 ALA A O 1
ATOM 1687 N N . GLU A 1 237 ? 15.330 5.370 54.528 1.00 57.66 237 GLU A N 1
ATOM 1688 C CA . GLU A 1 237 ? 15.539 4.545 55.730 1.00 57.66 237 GLU A CA 1
ATOM 1689 C C . GLU A 1 237 ? 16.951 4.680 56.326 1.00 57.66 237 GLU A C 1
ATOM 1691 O O . GLU A 1 237 ? 17.126 4.646 57.544 1.00 57.66 237 GLU A O 1
ATOM 1696 N N . ARG A 1 238 ? 17.972 4.950 55.501 1.00 54.34 238 ARG A N 1
ATOM 1697 C CA . ARG A 1 238 ? 19.351 5.169 55.981 1.00 54.34 238 ARG A CA 1
ATOM 1698 C C . ARG A 1 238 ? 19.583 6.507 56.687 1.00 54.34 238 ARG A C 1
ATOM 1700 O O . ARG A 1 238 ? 20.649 6.691 57.265 1.00 54.34 238 ARG A O 1
ATOM 1707 N N . LYS A 1 239 ? 18.626 7.440 56.657 1.00 54.00 239 LYS A N 1
ATOM 1708 C CA . LYS A 1 239 ? 18.738 8.725 57.372 1.00 54.00 239 LYS A CA 1
ATOM 1709 C C . LYS A 1 239 ? 18.143 8.698 58.785 1.00 54.00 239 LYS A C 1
ATOM 1711 O O . LYS A 1 239 ? 18.328 9.665 59.513 1.00 54.00 239 LYS A O 1
ATOM 1716 N N . VAL A 1 240 ? 17.458 7.620 59.181 1.00 56.56 240 VAL A N 1
ATOM 1717 C CA . VAL A 1 240 ? 16.774 7.524 60.489 1.00 56.56 240 VAL A CA 1
ATOM 1718 C C . VAL A 1 240 ? 17.646 6.860 61.568 1.00 56.56 240 VAL A C 1
ATOM 1720 O O . VAL A 1 240 ? 17.332 6.945 62.749 1.00 56.56 240 VAL A O 1
ATOM 1723 N N . VAL A 1 241 ? 18.793 6.275 61.209 1.00 57.16 241 VAL A N 1
ATOM 1724 C CA . VAL A 1 241 ? 19.730 5.686 62.181 1.00 57.16 241 VAL A CA 1
ATOM 1725 C C . VAL A 1 241 ? 21.002 6.529 62.259 1.00 57.16 241 VAL A C 1
ATOM 1727 O O . VAL A 1 241 ? 22.027 6.190 61.678 1.00 57.16 241 VAL A O 1
ATOM 1730 N N . SER A 1 242 ? 20.933 7.642 62.990 1.00 54.22 242 SER A N 1
ATOM 1731 C CA . SER A 1 242 ? 22.116 8.222 63.632 1.00 54.22 242 SER A CA 1
ATOM 1732 C C . SER A 1 242 ? 21.909 8.091 65.141 1.00 54.22 242 SER A C 1
ATOM 1734 O O . SER A 1 242 ? 21.116 8.853 65.697 1.00 54.22 242 SER A O 1
ATOM 1736 N N . PRO A 1 243 ? 22.537 7.110 65.813 1.00 52.00 243 PRO A N 1
ATOM 1737 C CA . PRO A 1 243 ? 22.627 7.131 67.258 1.00 52.00 243 PRO A CA 1
ATOM 1738 C C . PRO A 1 243 ? 23.640 8.200 67.686 1.00 52.00 243 PRO A C 1
ATOM 1740 O O . PRO A 1 243 ? 24.580 8.518 66.955 1.00 52.00 243 PRO A O 1
ATOM 1743 N N . ILE A 1 244 ? 23.352 8.761 68.855 1.00 44.56 244 ILE A N 1
ATOM 1744 C CA . ILE A 1 244 ? 24.162 9.685 69.657 1.00 44.56 244 ILE A CA 1
ATOM 1745 C C . ILE A 1 244 ? 25.531 9.068 69.958 1.00 44.56 244 ILE A C 1
ATOM 1747 O O . ILE A 1 244 ? 25.566 7.840 70.209 1.00 44.56 244 ILE A O 1
#

Secondary structure (DSSP, 8-state):
-------------------------SS------------------EEE-TT-EEEEEEPPPTT-TT--EEEEEEEEEEETTEEEEEEEEE----SSTT-EEEEEEEEEESPPPPBSS-EEEE-SGGGS-----EEEBS---TTT---SEEEESSS-SSS--S-SB-TT-EEEEEEEEES---S-EEEEEEEEEEE-STT-EEEEEPEEEEE--SHHHHHHHHHHHHHHHHHHHHHHHTTS----